Protein AF-A0A1V1VFU8-F1 (afdb_monomer_lite)

Foldseek 3Di:
DLVVVLVLQWDADQAIAGDADDPVSCVVQFAAWDAWEQDPVGIDTDGLNDQWDDHYPDPDIQGNPPADSRASSVLSNLLSCQQPQNLGHPDDHDDPVLSSLLSVLVNVLRNLVVVVVDRALLCLQVDDLVVNLVSVVVVCVVVVCLVVVVNLVSVLSNVSSCCRHVSHPRPSSNVSSCVVSVVSNVCVVVVCPVDDDDPPVNLVVLLVVLVVLVVQLVVCVVVLVVLVVQLVVCVVVDDPVQDDVPHDDPSDDPVSVVVVVVSCVSPVCNLVSVLSVCCVVVVDDSVQSVQFDDVQWDDDPNDIDGHTPDDPDPDDDDD

Organism: Photobacterium damsela subsp. piscicida (NCBI:txid38294)

pLDDT: mean 86.16, std 12.25, range [27.72, 97.19]

Secondary structure (DSSP, 8-state):
-HHHHHHHHEEEESEEEEPPP-HHHHHHHHT-EEEEEEETTEEEEEETTSSEE--TT-SS-EE-TTS-HHHHHHHHHHHHHHHHHTTSTTPPPPPHHHHHHHHHHHHHHHHHHHHTT---STHHHHS-HHHHHHHHHHHHHHTTTTT-THHHHHHHHHHHHHHHTTSS--HHHHHHHHHHHHHHHHHHHHH---S----HHHHHHHHHHHHHHHHHHHHHHHHHHHHHHHHHHHGGGS-GGG--TT-----S-HHHHHHHHHHHHHHTTHHHHHHHHHHHHH---HHHHHTPPTT-EEEETTEEEE--S--S-------

Structure (mmCIF, N/CA/C/O backbone):
data_AF-A0A1V1VFU8-F1
#
_entry.id   AF-A0A1V1VFU8-F1
#
loop_
_atom_site.group_PDB
_atom_site.id
_atom_site.type_symbol
_atom_site.label_atom_id
_atom_site.label_alt_id
_atom_site.label_comp_id
_atom_site.label_asym_id
_atom_site.label_entity_id
_atom_site.label_seq_id
_atom_site.pdbx_PDB_ins_code
_atom_site.Cartn_x
_atom_site.Cartn_y
_atom_site.Cartn_z
_atom_site.occupancy
_atom_site.B_iso_or_equiv
_atom_site.auth_seq_id
_atom_site.auth_comp_id
_atom_site.auth_asym_id
_atom_site.auth_atom_id
_atom_site.pdbx_PDB_model_num
ATOM 1 N N . MET A 1 1 ? -28.499 -0.093 1.382 1.00 70.50 1 MET A N 1
ATOM 2 C CA . MET A 1 1 ? -27.534 -1.225 1.355 1.00 70.50 1 MET A CA 1
ATOM 3 C C . MET A 1 1 ? -26.156 -0.845 1.896 1.00 70.50 1 MET A C 1
ATOM 5 O O . MET A 1 1 ? -25.890 -1.179 3.036 1.00 70.50 1 MET A O 1
ATOM 9 N N . ILE A 1 2 ? -25.272 -0.144 1.162 1.00 82.06 2 ILE A N 1
ATOM 10 C CA . ILE A 1 2 ? -24.000 0.339 1.765 1.00 82.06 2 ILE A CA 1
ATOM 11 C C . ILE A 1 2 ? -24.270 1.468 2.771 1.00 82.06 2 ILE A C 1
ATOM 13 O O . ILE A 1 2 ? -23.622 1.526 3.809 1.00 82.06 2 ILE A O 1
ATOM 17 N N . HIS A 1 3 ? -25.233 2.342 2.468 1.00 82.69 3 HIS A N 1
ATOM 18 C CA . HIS A 1 3 ? -25.628 3.454 3.335 1.00 82.69 3 HIS A CA 1
ATOM 19 C C . HIS A 1 3 ? -26.058 2.981 4.731 1.00 82.69 3 HIS A C 1
ATOM 21 O O . HIS A 1 3 ? -25.517 3.456 5.718 1.00 82.69 3 HIS A O 1
ATOM 27 N N . ASP A 1 4 ? -26.891 1.944 4.796 1.00 82.56 4 ASP A N 1
ATOM 28 C CA . ASP A 1 4 ? -27.377 1.339 6.042 1.00 82.56 4 ASP A CA 1
ATOM 29 C C . ASP A 1 4 ? -26.218 0.782 6.897 1.00 82.56 4 ASP A C 1
ATOM 31 O O . ASP A 1 4 ? -26.219 0.885 8.119 1.00 82.56 4 ASP A O 1
ATOM 35 N N . VAL A 1 5 ? -25.173 0.233 6.258 1.00 87.62 5 VAL A N 1
ATOM 36 C CA . VAL A 1 5 ? -23.951 -0.189 6.967 1.00 87.62 5 VAL A CA 1
ATOM 37 C C . VAL A 1 5 ? -23.176 1.022 7.477 1.00 87.62 5 VAL A C 1
ATOM 39 O O . VAL A 1 5 ? -22.646 0.978 8.582 1.00 87.62 5 VAL A O 1
ATOM 42 N N . LEU A 1 6 ? -23.080 2.093 6.683 1.00 87.69 6 LEU A N 1
ATOM 43 C CA . LEU A 1 6 ? -22.355 3.309 7.058 1.00 87.69 6 LEU A CA 1
ATOM 44 C C . LEU A 1 6 ? -22.966 3.977 8.293 1.00 87.69 6 LEU A C 1
ATOM 46 O O . LEU A 1 6 ? -22.207 4.354 9.180 1.00 87.69 6 LEU A O 1
ATOM 50 N N . GLU A 1 7 ? -24.293 4.071 8.375 1.00 87.38 7 GLU A N 1
ATOM 51 C CA . GLU A 1 7 ? -25.002 4.643 9.532 1.00 87.38 7 GLU A CA 1
ATOM 52 C C . GLU A 1 7 ? -24.787 3.830 10.819 1.00 87.38 7 GLU A C 1
ATOM 54 O O . GLU A 1 7 ? -24.708 4.382 11.915 1.00 87.38 7 GLU A O 1
ATOM 59 N N . GLU A 1 8 ? -24.627 2.511 10.697 1.00 89.12 8 GLU A N 1
ATOM 60 C CA . GLU A 1 8 ? -24.380 1.625 11.839 1.00 89.12 8 GLU A CA 1
ATOM 61 C C . GLU A 1 8 ? -22.910 1.609 12.291 1.00 89.12 8 GLU A C 1
ATOM 63 O O . GLU A 1 8 ? -22.625 1.348 13.466 1.00 89.12 8 GLU A O 1
ATOM 68 N N . VAL A 1 9 ? -21.958 1.849 11.382 1.00 91.94 9 VAL A N 1
ATOM 69 C CA . VAL A 1 9 ? -20.514 1.758 11.682 1.00 91.94 9 VAL A CA 1
ATOM 70 C C . VAL A 1 9 ? -19.834 3.108 11.881 1.00 91.94 9 VAL A C 1
ATOM 72 O O . VAL A 1 9 ? -18.753 3.143 12.472 1.00 91.94 9 VAL A O 1
ATOM 75 N N . LEU A 1 10 ? -20.444 4.208 11.436 1.00 91.50 10 LEU A N 1
ATOM 76 C CA . LEU A 1 10 ? -19.919 5.564 11.577 1.00 91.50 10 LEU A CA 1
ATOM 77 C C . LEU A 1 10 ? -20.909 6.466 12.322 1.00 91.50 10 LEU A C 1
ATOM 79 O O . LEU A 1 10 ? -22.119 6.283 12.262 1.00 91.50 10 LEU A O 1
ATOM 83 N N . VAL A 1 11 ? -20.374 7.464 13.019 1.00 90.62 11 VAL A N 1
ATOM 84 C CA . VAL A 1 11 ? -21.113 8.635 13.504 1.00 90.62 11 VAL A CA 1
ATOM 85 C C . VAL A 1 11 ? -20.470 9.854 12.871 1.00 90.62 11 VAL A C 1
ATOM 87 O O . VAL A 1 11 ? -19.245 9.998 12.925 1.00 90.62 11 VAL A O 1
ATOM 90 N N . ILE A 1 12 ? -21.291 10.703 12.263 1.00 85.06 12 ILE A N 1
ATOM 91 C CA . ILE A 1 12 ? -20.858 11.931 11.603 1.00 85.06 12 ILE A CA 1
ATOM 92 C C . ILE A 1 12 ? -21.538 13.084 12.333 1.00 85.06 12 ILE A C 1
ATOM 94 O O . ILE A 1 12 ? -22.754 13.221 12.280 1.00 85.06 12 ILE A O 1
ATOM 98 N N . ASP A 1 13 ? -20.741 13.851 13.071 1.00 80.19 13 ASP A N 1
ATOM 99 C CA . ASP A 1 13 ? -21.184 15.032 13.821 1.00 80.19 13 ASP A CA 1
ATOM 100 C C . ASP A 1 13 ? -20.048 16.064 13.808 1.00 80.19 13 ASP A C 1
ATOM 102 O O . ASP A 1 13 ? -19.249 16.157 14.747 1.00 80.19 13 ASP A O 1
ATOM 106 N N . GLY A 1 14 ? -19.824 16.684 12.640 1.00 74.31 14 GLY A N 1
ATOM 107 C CA . GLY A 1 14 ? -18.676 17.555 12.341 1.00 74.31 14 GLY A CA 1
ATOM 108 C C . GLY A 1 14 ? -17.316 16.836 12.265 1.00 74.31 14 GLY A C 1
ATOM 109 O O . GLY A 1 14 ? -16.384 17.306 11.611 1.00 74.31 14 GLY A O 1
ATOM 110 N N . ALA A 1 15 ? -17.195 15.666 12.893 1.00 81.75 15 ALA A N 1
ATOM 111 C CA . ALA A 1 15 ? -16.086 14.730 12.787 1.00 81.75 15 ALA A CA 1
ATOM 112 C C . ALA A 1 15 ? -16.615 13.310 12.553 1.00 81.75 15 ALA A C 1
ATOM 114 O O . ALA A 1 15 ? -17.686 12.946 13.038 1.00 81.75 15 ALA A O 1
ATOM 115 N N . ILE A 1 16 ? -15.835 12.493 11.841 1.00 87.44 16 ILE A N 1
ATOM 116 C CA . ILE A 1 16 ? -16.183 11.096 11.577 1.00 87.44 16 ILE A CA 1
ATOM 117 C C . ILE A 1 16 ? -15.599 10.224 12.691 1.00 87.44 16 ILE A C 1
ATOM 119 O O . ILE A 1 16 ? -14.398 10.271 12.971 1.00 87.44 16 ILE A O 1
ATOM 123 N N . LYS A 1 17 ? -16.447 9.416 13.324 1.00 90.50 17 LYS A N 1
ATOM 124 C CA . LYS A 1 17 ? -16.066 8.483 14.393 1.00 90.50 17 LYS A CA 1
ATOM 125 C C . LYS A 1 17 ? -16.534 7.078 14.047 1.00 90.50 17 LYS A C 1
ATOM 127 O O . LYS A 1 17 ? -17.643 6.915 13.547 1.00 90.50 17 LYS A O 1
ATOM 132 N N . LEU A 1 18 ? -15.723 6.061 14.336 1.00 91.94 18 LEU A N 1
ATOM 133 C CA . LEU A 1 18 ? -16.201 4.677 14.286 1.00 91.94 18 LEU A CA 1
ATOM 134 C C . LEU A 1 18 ? -17.104 4.395 15.484 1.00 91.94 18 LEU A C 1
ATOM 136 O O . LEU A 1 18 ? -16.748 4.694 16.623 1.00 91.94 18 LEU A O 1
ATOM 140 N N . GLN A 1 19 ? -18.239 3.750 15.236 1.00 91.06 19 GLN A N 1
ATOM 141 C CA . GLN A 1 19 ? -19.020 3.164 16.318 1.00 91.06 19 GLN A CA 1
ATOM 142 C C . GLN A 1 19 ? -18.283 1.952 16.896 1.00 91.06 19 GLN A C 1
ATOM 144 O O . GLN A 1 19 ? -17.709 1.183 16.120 1.00 91.06 19 GLN A O 1
ATOM 149 N N . PRO A 1 20 ? -18.320 1.736 18.223 1.00 89.56 20 PRO A N 1
ATOM 150 C CA . PRO A 1 20 ? -17.625 0.625 18.856 1.00 89.56 20 PRO A CA 1
ATOM 151 C C . PRO A 1 20 ? -18.147 -0.724 18.357 1.00 89.56 20 PRO A C 1
ATOM 153 O O . PRO A 1 20 ? -19.308 -0.867 17.959 1.00 89.56 20 PRO A O 1
ATOM 156 N N . TYR A 1 21 ? -17.264 -1.719 18.390 1.00 91.75 21 TYR A N 1
ATOM 157 C CA . TYR A 1 21 ? -17.609 -3.093 18.065 1.00 91.75 21 TYR A CA 1
ATOM 158 C C . TYR A 1 21 ? -18.589 -3.664 19.099 1.00 91.75 21 TYR A C 1
ATOM 160 O O . TYR A 1 21 ? -18.390 -3.532 20.305 1.00 91.75 21 TYR A O 1
ATOM 168 N N . SER A 1 22 ? -19.621 -4.348 18.613 1.00 92.56 22 SER A N 1
ATOM 169 C CA . SER A 1 22 ? -20.473 -5.230 19.408 1.00 92.56 22 SER A CA 1
ATOM 170 C C . SER A 1 22 ? -20.737 -6.494 18.595 1.00 92.56 22 SER A C 1
ATOM 172 O O . SER A 1 22 ? -20.813 -6.443 17.362 1.00 92.56 22 SER A O 1
ATOM 174 N N . VAL A 1 23 ? -20.865 -7.633 19.275 1.00 91.38 23 VAL A N 1
ATOM 175 C CA . VAL A 1 23 ? -21.086 -8.927 18.613 1.00 91.38 23 VAL A CA 1
ATOM 176 C C . VAL A 1 23 ? -22.421 -8.914 17.870 1.00 91.38 23 VAL A C 1
ATOM 178 O O . VAL A 1 23 ? -22.492 -9.330 16.715 1.00 91.38 23 VAL A O 1
ATOM 181 N N . GLU A 1 24 ? -23.458 -8.361 18.496 1.00 91.12 24 GLU A N 1
ATOM 182 C CA . GLU A 1 24 ? -24.805 -8.246 17.941 1.00 91.12 24 GLU A CA 1
ATOM 183 C C . GLU A 1 24 ? -24.784 -7.384 16.679 1.00 91.12 24 GLU A C 1
ATOM 185 O O . GLU A 1 24 ? -25.294 -7.791 15.635 1.00 91.12 24 GLU A O 1
ATOM 190 N N . LYS A 1 25 ? -24.127 -6.217 16.733 1.00 89.44 25 LYS A N 1
ATOM 191 C CA . LYS A 1 25 ? -23.983 -5.341 15.569 1.00 89.44 25 LYS A CA 1
ATOM 192 C C . LYS A 1 25 ? -23.237 -6.043 14.440 1.00 89.44 25 LYS A C 1
ATOM 194 O O . LYS A 1 25 ? -23.710 -6.033 13.306 1.00 89.44 25 LYS A O 1
ATOM 199 N N . TYR A 1 26 ? -22.101 -6.672 14.736 1.00 90.75 26 TYR A N 1
ATOM 200 C CA . TYR A 1 26 ? -21.310 -7.363 13.719 1.00 90.75 26 TYR A CA 1
ATOM 201 C C . TYR A 1 26 ? -22.110 -8.477 13.033 1.00 90.75 26 TYR A C 1
ATOM 203 O O . TYR A 1 26 ? -22.061 -8.604 11.809 1.00 90.75 26 TYR A O 1
ATOM 211 N N . GLN A 1 27 ? -22.900 -9.234 13.800 1.00 90.06 27 GLN A N 1
ATOM 212 C CA . GLN A 1 27 ? -23.788 -10.271 13.276 1.00 90.06 27 GLN A CA 1
ATOM 213 C C . GLN A 1 27 ? -24.917 -9.699 12.411 1.00 90.06 27 GLN A C 1
ATOM 215 O O . GLN A 1 27 ? -25.167 -10.239 11.335 1.00 90.06 27 GLN A O 1
ATOM 220 N N . ARG A 1 28 ? -25.554 -8.590 12.818 1.00 91.00 28 ARG A N 1
ATOM 221 C CA . ARG A 1 28 ? -26.582 -7.912 12.002 1.00 91.00 28 ARG A CA 1
ATOM 222 C C . ARG A 1 28 ? -26.029 -7.440 10.660 1.00 91.00 28 ARG A C 1
ATOM 224 O O . ARG A 1 28 ? -26.679 -7.596 9.632 1.00 91.00 28 ARG A O 1
ATOM 231 N N . LEU A 1 29 ? -24.816 -6.888 10.665 1.00 91.12 29 LEU A N 1
ATOM 232 C CA . LEU A 1 29 ? -24.176 -6.375 9.454 1.00 91.12 29 LEU A CA 1
ATOM 233 C C . LEU A 1 29 ? -23.644 -7.491 8.546 1.00 91.12 29 LEU A C 1
ATOM 235 O O . LEU A 1 29 ? -23.479 -7.276 7.348 1.00 91.12 29 LEU A O 1
ATOM 239 N N . ALA A 1 30 ? -23.380 -8.682 9.091 1.00 89.06 30 ALA A N 1
ATOM 240 C CA . ALA A 1 30 ? -22.628 -9.754 8.444 1.00 89.06 30 ALA A CA 1
ATOM 241 C C . ALA A 1 30 ? -23.111 -10.108 7.026 1.00 89.06 30 ALA A C 1
ATOM 243 O O . ALA A 1 30 ? -22.287 -10.279 6.121 1.00 89.06 30 ALA A O 1
ATOM 244 N N . SER A 1 31 ? -24.425 -10.235 6.831 1.00 88.88 31 SER A N 1
ATOM 245 C CA . SER A 1 31 ? -25.032 -10.662 5.564 1.00 88.88 31 SER A CA 1
ATOM 246 C C . SER A 1 31 ? -25.250 -9.532 4.560 1.00 88.88 31 SER A C 1
ATOM 248 O O . SER A 1 31 ? -25.647 -9.814 3.430 1.00 88.88 31 SER A O 1
ATOM 250 N N . ILE A 1 32 ? -25.006 -8.272 4.932 1.00 91.88 32 ILE A N 1
ATOM 251 C CA . ILE A 1 32 ? -25.272 -7.140 4.044 1.00 91.88 32 ILE A CA 1
ATOM 252 C C . ILE A 1 32 ? -24.278 -7.155 2.880 1.00 91.88 32 ILE A C 1
ATOM 254 O O . ILE A 1 32 ? -23.058 -7.187 3.071 1.00 91.88 32 ILE A O 1
ATOM 258 N N . VAL A 1 33 ? -24.820 -7.131 1.662 1.00 91.31 33 VAL A N 1
ATOM 259 C CA . VAL A 1 33 ? -24.050 -7.068 0.420 1.00 91.31 33 VAL A CA 1
ATOM 260 C C . VAL A 1 33 ? -23.522 -5.651 0.226 1.00 91.31 33 VAL A C 1
ATOM 262 O O . VAL A 1 33 ? -24.281 -4.684 0.219 1.00 91.31 33 VAL A O 1
ATOM 265 N N . LEU A 1 34 ? -22.210 -5.536 0.032 1.00 91.50 34 LEU A N 1
ATOM 266 C CA . LEU A 1 34 ? -21.547 -4.269 -0.258 1.00 91.50 34 LEU A CA 1
ATOM 267 C C . LEU A 1 34 ? -21.367 -4.081 -1.762 1.00 91.50 34 LEU A C 1
ATOM 269 O O . LEU A 1 34 ? -21.711 -3.038 -2.305 1.00 91.50 34 LEU A O 1
ATOM 273 N N . TRP A 1 35 ? -20.852 -5.097 -2.456 1.00 91.62 35 TRP A N 1
ATOM 274 C CA . TRP A 1 35 ? -20.608 -5.027 -3.897 1.00 91.62 35 TRP A CA 1
ATOM 275 C C . TRP A 1 35 ? -20.894 -6.357 -4.577 1.00 91.62 35 TRP A C 1
ATOM 277 O O . TRP A 1 35 ? -20.674 -7.422 -4.004 1.00 91.62 35 TRP A O 1
ATOM 287 N N . GLN A 1 36 ? -21.299 -6.283 -5.840 1.00 89.44 36 GLN A N 1
ATOM 288 C CA . GLN A 1 36 ? -21.422 -7.427 -6.732 1.00 89.44 36 GLN A CA 1
ATOM 289 C C . GLN A 1 36 ? -20.633 -7.141 -8.009 1.00 89.44 36 GLN A C 1
ATOM 291 O O . GLN A 1 36 ? -20.792 -6.091 -8.632 1.00 89.44 36 GLN A O 1
ATOM 296 N N . VAL A 1 37 ? -19.743 -8.060 -8.375 1.00 86.56 37 VAL A N 1
ATOM 297 C CA . VAL A 1 37 ? -18.840 -7.924 -9.522 1.00 86.56 37 VAL A CA 1
ATOM 298 C C . VAL A 1 37 ? -19.001 -9.127 -10.428 1.00 86.56 37 VAL A C 1
ATOM 300 O O . VAL A 1 37 ? -18.876 -10.260 -9.978 1.00 86.56 37 VAL A O 1
ATOM 303 N N . HIS A 1 38 ? -19.214 -8.890 -11.714 1.00 83.38 38 HIS A N 1
ATOM 304 C CA . HIS A 1 38 ? -19.265 -9.949 -12.713 1.00 83.38 38 HIS A CA 1
ATOM 305 C C . HIS A 1 38 ? -17.879 -10.087 -13.345 1.00 83.38 38 HIS A C 1
ATOM 307 O O . HIS A 1 38 ? -17.347 -9.130 -13.906 1.00 83.38 38 HIS A O 1
ATOM 313 N N . ARG A 1 39 ? -17.260 -11.261 -13.198 1.00 78.44 39 ARG A N 1
ATOM 314 C CA . ARG A 1 39 ? -16.009 -11.623 -13.877 1.00 78.44 39 ARG A CA 1
ATOM 315 C C . ARG A 1 39 ? -16.269 -12.792 -14.820 1.00 78.44 39 ARG A C 1
ATOM 317 O O . ARG A 1 39 ? -17.279 -13.475 -14.696 1.00 78.44 39 ARG A O 1
ATOM 324 N N . ASN A 1 40 ? -15.302 -13.085 -15.686 1.00 74.69 40 ASN A N 1
ATOM 325 C CA . ASN A 1 40 ? -15.337 -14.274 -16.549 1.00 74.69 40 ASN A CA 1
ATOM 326 C C . ASN A 1 40 ? -15.497 -15.578 -15.742 1.00 74.69 40 ASN A C 1
ATOM 328 O O . ASN A 1 40 ? -16.004 -16.564 -16.254 1.00 74.69 40 ASN A O 1
ATOM 332 N N . THR A 1 41 ? -15.096 -15.574 -14.466 1.00 74.88 41 THR A N 1
ATOM 333 C CA . THR A 1 41 ? -15.229 -16.696 -13.525 1.00 74.88 41 THR A CA 1
ATOM 334 C C . THR A 1 41 ? -16.580 -16.744 -12.792 1.00 74.88 41 THR A C 1
ATOM 336 O O . THR A 1 41 ? -16.729 -17.539 -11.871 1.00 74.88 41 THR A O 1
ATOM 339 N N . GLY A 1 42 ? -17.533 -15.867 -13.124 1.00 79.50 42 GLY A N 1
ATOM 340 C CA . GLY A 1 42 ? -18.846 -15.764 -12.479 1.00 79.50 42 GLY A CA 1
ATOM 341 C C . GLY A 1 42 ? -19.046 -14.501 -11.630 1.00 79.50 42 GLY A C 1
ATOM 342 O O . GLY A 1 42 ? -18.168 -13.636 -11.519 1.00 79.50 42 GLY A O 1
ATOM 343 N N . ALA A 1 43 ? -20.237 -14.386 -11.034 1.00 82.19 43 ALA A N 1
ATOM 344 C CA . ALA A 1 43 ? -20.593 -13.288 -10.141 1.00 82.19 43 ALA A CA 1
ATOM 345 C C . ALA A 1 43 ? -19.921 -13.464 -8.771 1.00 82.19 43 ALA A C 1
ATOM 347 O O . ALA A 1 43 ? -20.132 -14.454 -8.074 1.00 82.19 43 ALA A O 1
ATOM 348 N N . LYS A 1 44 ? -19.121 -12.477 -8.369 1.00 85.75 44 LYS A N 1
ATOM 349 C CA . LYS A 1 44 ? -18.504 -12.385 -7.050 1.00 85.75 44 LYS A CA 1
ATOM 350 C C . LYS A 1 44 ? -19.238 -11.339 -6.222 1.00 85.75 44 LYS A C 1
ATOM 352 O O . LYS A 1 44 ? -19.189 -10.149 -6.533 1.00 85.75 44 LYS A O 1
ATOM 357 N N . VAL A 1 45 ? -19.887 -11.788 -5.158 1.00 89.69 45 VAL A N 1
ATOM 358 C CA . VAL A 1 45 ? -20.546 -10.929 -4.171 1.00 89.69 45 VAL A CA 1
ATOM 359 C C . VAL A 1 45 ? -19.582 -10.709 -3.007 1.00 89.69 45 VAL A C 1
ATOM 361 O O . VAL A 1 45 ? -18.912 -11.645 -2.580 1.00 89.69 45 VAL A O 1
ATOM 364 N N . SER A 1 46 ? -19.461 -9.465 -2.547 1.00 91.75 46 SER A N 1
ATOM 365 C CA . SER A 1 46 ? -18.711 -9.092 -1.346 1.00 91.75 46 SER A CA 1
ATOM 366 C C . SER A 1 46 ? -19.697 -8.639 -0.275 1.00 91.75 46 SER A C 1
ATOM 368 O O . SER A 1 46 ? -20.323 -7.588 -0.428 1.00 91.75 46 SER A O 1
ATOM 370 N N . CYS A 1 47 ? -19.817 -9.410 0.799 1.00 93.19 47 CYS A N 1
ATOM 371 C CA . CYS A 1 47 ? -20.622 -9.089 1.975 1.00 93.19 47 CYS A CA 1
ATOM 372 C C . CYS A 1 47 ? -19.759 -8.507 3.098 1.00 93.19 47 CYS A C 1
ATOM 374 O O . CYS A 1 47 ? -18.545 -8.723 3.149 1.00 93.19 47 CYS A O 1
ATOM 376 N N . PHE A 1 48 ? -20.378 -7.804 4.049 1.00 92.44 48 PHE A N 1
ATOM 377 C CA . PHE A 1 48 ? -19.643 -7.192 5.156 1.00 92.44 48 PHE A CA 1
ATOM 378 C C . PHE A 1 48 ? -18.843 -8.214 5.975 1.00 92.44 48 PHE A C 1
ATOM 380 O O . PHE A 1 48 ? -17.712 -7.925 6.359 1.00 92.44 48 PHE A O 1
ATOM 387 N N . ARG A 1 49 ? -19.359 -9.433 6.200 1.00 91.69 49 ARG A N 1
ATOM 388 C CA . ARG A 1 49 ? -18.626 -10.488 6.929 1.00 91.69 49 ARG A CA 1
ATOM 389 C C . ARG A 1 49 ? -17.373 -10.988 6.221 1.00 91.69 49 ARG A C 1
ATOM 391 O O . ARG A 1 49 ? -16.470 -11.473 6.896 1.00 91.69 49 ARG A O 1
ATOM 398 N N . ASP A 1 50 ? -17.289 -10.838 4.904 1.00 93.25 50 ASP A N 1
ATOM 399 C CA . ASP A 1 50 ? -16.258 -11.497 4.113 1.00 93.25 50 ASP A CA 1
ATOM 400 C C . ASP A 1 50 ? -14.850 -11.006 4.464 1.00 93.25 50 ASP A C 1
ATOM 402 O O . ASP A 1 50 ? -14.621 -9.857 4.856 1.00 93.25 50 ASP A O 1
ATOM 406 N N . ASP A 1 51 ? -13.877 -11.896 4.288 1.00 93.50 51 ASP A N 1
ATOM 407 C CA . ASP A 1 51 ? -12.460 -11.617 4.536 1.00 93.50 51 ASP A CA 1
ATOM 408 C C . ASP A 1 51 ? -11.774 -10.898 3.370 1.00 93.50 51 ASP A C 1
ATOM 410 O O . ASP A 1 51 ? -10.585 -10.565 3.443 1.00 93.50 51 ASP A O 1
ATOM 414 N N . SER A 1 52 ? -12.503 -10.640 2.287 1.00 94.06 52 SER A N 1
ATOM 415 C CA . SER A 1 52 ? -12.029 -9.820 1.184 1.00 94.06 52 SER A CA 1
ATOM 416 C C . SER A 1 52 ? -13.182 -9.140 0.470 1.00 94.06 52 SER A C 1
ATOM 418 O O . SER A 1 52 ? -14.192 -9.784 0.202 1.00 94.06 52 SER A O 1
ATOM 420 N N . TRP A 1 53 ? -12.990 -7.884 0.088 1.00 95.06 53 TRP A N 1
ATOM 421 C CA . TRP A 1 53 ? -13.959 -7.125 -0.691 1.00 95.06 53 TRP A CA 1
ATOM 422 C C . TRP A 1 53 ? -13.393 -6.750 -2.045 1.00 95.06 53 TRP A C 1
ATOM 424 O O . TRP A 1 53 ? -12.228 -6.356 -2.159 1.00 95.06 53 TRP A O 1
ATOM 434 N N . LEU A 1 54 ? -14.230 -6.852 -3.070 1.00 92.88 54 LEU A N 1
ATOM 435 C CA . LEU A 1 54 ? -13.920 -6.438 -4.426 1.00 92.88 54 LEU A CA 1
ATOM 436 C C . LEU A 1 54 ? -15.060 -5.576 -4.963 1.00 92.88 54 LEU A C 1
ATOM 438 O O . LEU A 1 54 ? -16.200 -6.028 -5.035 1.00 92.88 54 LEU A O 1
ATOM 442 N N . ARG A 1 55 ? -14.731 -4.352 -5.373 1.00 89.69 55 ARG A N 1
ATOM 443 C CA . ARG A 1 55 ? -15.662 -3.431 -6.027 1.00 89.69 55 ARG A CA 1
ATOM 444 C C . ARG A 1 55 ? -15.611 -3.588 -7.547 1.00 89.69 55 ARG A C 1
ATOM 446 O O . ARG A 1 55 ? -14.588 -3.985 -8.105 1.00 89.69 55 ARG A O 1
ATOM 453 N N . ASN A 1 56 ? -16.713 -3.256 -8.218 1.00 85.06 56 ASN A N 1
ATOM 454 C CA . ASN A 1 56 ? -16.774 -3.254 -9.676 1.00 85.06 56 ASN A CA 1
ATOM 455 C C . ASN A 1 56 ? -15.718 -2.304 -10.278 1.00 85.06 56 ASN A C 1
ATOM 457 O O . ASN A 1 56 ? -15.451 -1.239 -9.720 1.00 85.06 56 ASN A O 1
ATOM 461 N N . GLY A 1 57 ? -15.098 -2.710 -11.388 1.00 84.06 57 GLY A N 1
ATOM 462 C CA . GLY A 1 57 ? -14.003 -1.982 -12.044 1.00 84.06 57 GLY A CA 1
ATOM 463 C C . GLY A 1 57 ? -12.619 -2.142 -11.398 1.00 84.06 57 GLY A C 1
ATOM 464 O O . GLY A 1 57 ? -11.618 -1.785 -12.014 1.00 84.06 57 GLY A O 1
ATOM 465 N N . GLU A 1 58 ? -12.520 -2.721 -10.197 1.00 90.00 58 GLU A N 1
ATOM 466 C CA . GLU A 1 58 ? -11.238 -2.900 -9.511 1.00 90.00 58 GLU A CA 1
ATOM 467 C C . GLU A 1 58 ? -10.591 -4.252 -9.845 1.00 90.00 58 GLU A C 1
ATOM 469 O O . GLU A 1 58 ? -11.229 -5.314 -9.865 1.00 90.00 58 GLU A O 1
ATOM 474 N N . LYS A 1 59 ? -9.274 -4.233 -10.076 1.00 86.81 59 LYS A N 1
ATOM 475 C CA . LYS A 1 59 ? -8.503 -5.451 -10.380 1.00 86.81 59 LYS A CA 1
ATOM 476 C C . LYS A 1 59 ? -8.246 -6.292 -9.132 1.00 86.81 59 LYS A C 1
ATOM 478 O O . LYS A 1 59 ? -8.294 -7.522 -9.193 1.00 86.81 59 LYS A O 1
ATOM 483 N N . GLU A 1 60 ? -8.032 -5.641 -7.992 1.00 90.06 60 GLU A N 1
ATOM 484 C CA . GLU A 1 60 ? -7.567 -6.285 -6.767 1.00 90.06 60 GLU A CA 1
ATOM 485 C C . GLU A 1 60 ? -8.488 -6.019 -5.571 1.00 90.06 60 GLU A C 1
ATOM 487 O O . GLU A 1 60 ? -9.002 -4.914 -5.397 1.00 90.06 60 GLU A O 1
ATOM 492 N N . SER A 1 61 ? -8.637 -7.015 -4.696 1.00 92.75 61 SER A N 1
ATOM 493 C CA . SER A 1 61 ? -9.449 -6.916 -3.479 1.00 92.75 61 SER A CA 1
ATOM 494 C C . SER A 1 61 ? -8.709 -6.276 -2.299 1.00 92.75 61 SER A C 1
ATOM 496 O O . SER A 1 61 ? -7.483 -6.386 -2.177 1.00 92.75 61 SER A O 1
ATOM 498 N N . ILE A 1 62 ? -9.471 -5.682 -1.379 1.00 95.75 62 ILE A N 1
ATOM 499 C CA . ILE A 1 62 ? -9.025 -5.331 -0.021 1.00 95.75 62 ILE A CA 1
ATOM 500 C C . ILE A 1 62 ? -9.261 -6.554 0.872 1.00 95.75 62 ILE A C 1
ATOM 502 O O . ILE A 1 62 ? -10.303 -7.189 0.754 1.00 95.75 62 ILE A O 1
ATOM 506 N N . THR A 1 63 ? -8.302 -6.929 1.725 1.00 95.50 63 THR A N 1
ATOM 507 C CA . THR A 1 63 ? -8.353 -8.194 2.488 1.00 95.50 63 THR A CA 1
ATOM 508 C C . THR A 1 63 ? -8.233 -7.994 3.997 1.00 95.50 63 THR A C 1
ATOM 510 O O . THR A 1 63 ? -7.318 -7.304 4.448 1.00 95.50 63 THR A O 1
ATOM 513 N N . PHE A 1 64 ? -9.032 -8.731 4.765 1.00 95.44 64 PHE A N 1
ATOM 514 C CA . PHE A 1 64 ? -9.170 -8.648 6.224 1.00 95.44 64 PHE A CA 1
ATOM 515 C C . PHE A 1 64 ? -8.875 -9.973 6.961 1.00 95.44 64 PHE A C 1
ATOM 517 O O . PHE A 1 64 ? -8.927 -10.010 8.183 1.00 95.44 64 PHE A O 1
ATOM 524 N N . HIS A 1 65 ? -8.512 -11.047 6.245 1.00 93.19 65 HIS A N 1
ATOM 525 C CA . HIS A 1 65 ? -8.187 -12.366 6.827 1.00 93.19 65 HIS A CA 1
ATOM 526 C C . HIS A 1 65 ? -7.184 -12.311 8.002 1.00 93.19 65 HIS A C 1
ATOM 528 O O . HIS A 1 65 ? -6.326 -11.428 8.039 1.00 93.19 65 HIS A O 1
ATOM 534 N N . ASN A 1 66 ? -7.226 -13.297 8.901 1.00 93.25 66 ASN A N 1
ATOM 535 C CA . ASN A 1 66 ? -6.343 -13.494 10.071 1.00 93.25 66 ASN A CA 1
ATOM 536 C C . ASN A 1 66 ? -6.457 -12.474 11.221 1.00 93.25 66 ASN A C 1
ATOM 538 O O . ASN A 1 66 ? -5.933 -12.746 12.301 1.00 93.25 66 ASN A O 1
ATOM 542 N N . ALA A 1 67 ? -7.106 -11.325 11.024 1.00 93.69 67 ALA A N 1
ATOM 543 C CA . ALA A 1 67 ? -7.407 -10.408 12.123 1.00 93.69 67 ALA A CA 1
ATOM 544 C C . ALA A 1 67 ? -8.551 -10.962 12.996 1.00 93.69 67 ALA A C 1
ATOM 546 O O . ALA A 1 67 ? -9.390 -11.713 12.500 1.00 93.69 67 ALA A O 1
ATOM 547 N N . SER A 1 68 ? -8.591 -10.610 14.282 1.00 93.81 68 SER A N 1
ATOM 548 C CA . SER A 1 68 ? -9.746 -10.880 15.151 1.00 93.81 68 SER A CA 1
ATOM 549 C C . SER A 1 68 ? -10.991 -10.132 14.662 1.00 93.81 68 SER A C 1
ATOM 551 O O . SER A 1 68 ? -10.879 -9.181 13.889 1.00 93.81 68 SER A O 1
ATOM 553 N N . ASP A 1 69 ? -12.181 -10.532 15.112 1.00 93.25 69 ASP A N 1
ATOM 554 C CA . ASP A 1 69 ? -13.438 -9.928 14.646 1.00 93.25 69 ASP A CA 1
ATOM 555 C C . ASP A 1 69 ? -13.533 -8.427 14.940 1.00 93.25 69 ASP A C 1
ATOM 557 O O . ASP A 1 69 ? -13.952 -7.660 14.076 1.00 93.25 69 ASP A O 1
ATOM 561 N N . GLU A 1 70 ? -13.058 -7.992 16.107 1.00 94.38 70 GLU A N 1
ATOM 562 C CA . GLU A 1 70 ? -13.030 -6.578 16.492 1.00 94.38 70 GLU A CA 1
ATOM 563 C C . GLU A 1 70 ? -12.103 -5.761 15.575 1.00 94.38 70 GLU A C 1
ATOM 565 O O . GLU A 1 70 ? -12.517 -4.757 14.996 1.00 94.38 70 GLU A O 1
ATOM 570 N N . PHE A 1 71 ? -10.887 -6.250 15.313 1.00 95.38 71 PHE A N 1
ATOM 571 C CA . PH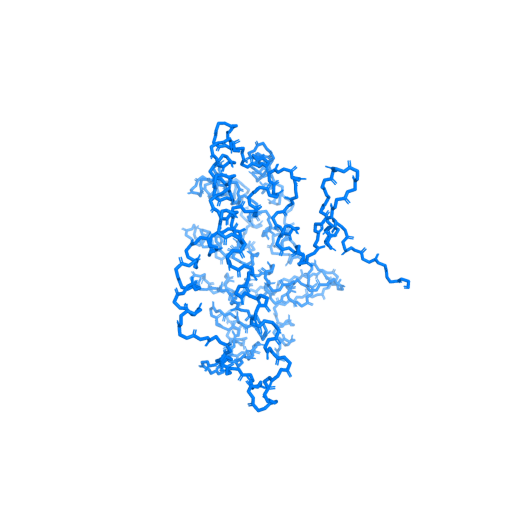E A 1 71 ? -9.984 -5.619 14.350 1.00 95.38 71 PHE A CA 1
ATOM 572 C C . PHE A 1 71 ? -10.509 -5.669 12.911 1.00 95.38 71 PHE A C 1
ATOM 574 O O . PHE A 1 71 ? -10.328 -4.717 12.148 1.00 95.38 71 PHE A O 1
ATOM 581 N N . LYS A 1 72 ? -11.143 -6.777 12.502 1.00 95.12 72 LYS A N 1
ATOM 582 C CA . LYS A 1 72 ? -11.792 -6.883 11.189 1.00 95.12 72 LYS A CA 1
ATOM 583 C C . LYS A 1 72 ? -12.859 -5.811 11.065 1.00 95.12 72 LYS A C 1
ATOM 585 O O . LYS A 1 72 ? -12.888 -5.131 10.046 1.00 95.12 72 LYS A O 1
ATOM 590 N N . TYR A 1 73 ? -13.698 -5.650 12.081 1.00 95.38 73 TYR A N 1
ATOM 591 C CA . TYR A 1 73 ? -14.729 -4.625 12.114 1.00 95.38 73 TYR A CA 1
ATOM 592 C C . TYR A 1 73 ? -14.134 -3.214 12.006 1.00 95.38 73 TYR A C 1
ATOM 594 O O . TYR A 1 73 ? -14.549 -2.470 11.120 1.00 95.38 73 TYR A O 1
ATOM 602 N N . GLU A 1 74 ? -13.109 -2.873 12.794 1.00 95.06 74 GLU A N 1
ATOM 603 C CA . GLU A 1 74 ? -12.441 -1.561 12.720 1.00 95.06 74 GLU A CA 1
ATOM 604 C C . GLU A 1 74 ? -11.857 -1.287 11.326 1.00 95.06 74 GLU A C 1
ATOM 606 O O . GLU A 1 74 ? -12.073 -0.223 10.745 1.00 95.06 74 GLU A O 1
ATOM 611 N N . LEU A 1 75 ? -11.158 -2.264 10.737 1.00 96.50 75 LEU A N 1
ATOM 612 C CA . LEU A 1 75 ? -10.599 -2.132 9.389 1.00 96.50 75 LEU A CA 1
ATOM 613 C C . LEU A 1 75 ? -11.687 -1.994 8.320 1.00 96.50 75 LEU A C 1
ATOM 615 O O . LEU A 1 75 ? -11.517 -1.233 7.365 1.00 96.50 75 LEU A O 1
ATOM 619 N N . LYS A 1 76 ? -12.790 -2.731 8.454 1.00 95.75 76 LYS A N 1
ATOM 620 C CA . LYS A 1 76 ? -13.932 -2.703 7.533 1.00 95.75 76 LYS A CA 1
ATOM 621 C C . LYS A 1 76 ? -14.665 -1.365 7.601 1.00 95.75 76 LYS A C 1
ATOM 623 O O . LYS A 1 76 ? -14.892 -0.753 6.559 1.00 95.75 76 LYS A O 1
ATOM 628 N N . ALA A 1 77 ? -14.948 -0.876 8.804 1.00 94.88 77 ALA A N 1
ATOM 629 C CA . ALA A 1 77 ? -15.560 0.430 9.026 1.00 94.88 77 ALA A CA 1
ATOM 630 C C . ALA A 1 77 ? -14.660 1.567 8.514 1.00 94.88 77 ALA A C 1
ATOM 632 O O . ALA A 1 77 ? -15.124 2.421 7.760 1.00 94.88 77 ALA A O 1
ATOM 633 N N . LEU A 1 78 ? -13.352 1.515 8.802 1.00 95.69 78 LEU A N 1
ATOM 634 C CA . LEU A 1 78 ? -12.372 2.464 8.265 1.00 95.69 78 LEU A CA 1
ATOM 635 C C . LEU A 1 78 ? -12.330 2.433 6.729 1.00 95.69 78 LEU A C 1
ATOM 637 O O . LEU A 1 78 ? -12.315 3.478 6.085 1.00 95.69 78 LEU A O 1
ATOM 641 N N . THR A 1 79 ? -12.356 1.240 6.126 1.00 96.06 79 THR A N 1
ATOM 642 C CA . THR A 1 79 ? -12.389 1.075 4.663 1.00 96.06 79 THR A CA 1
ATOM 643 C C . THR A 1 79 ? -13.619 1.747 4.062 1.00 96.06 79 THR A C 1
ATOM 645 O O . THR A 1 79 ? -13.493 2.497 3.094 1.00 96.06 79 THR A O 1
ATOM 648 N N . LEU A 1 80 ? -14.801 1.480 4.624 1.00 94.56 80 LEU A N 1
ATOM 649 C CA . LEU A 1 80 ? -16.058 2.048 4.144 1.00 94.56 80 LEU A CA 1
ATOM 650 C C . LEU A 1 80 ? -16.074 3.565 4.291 1.00 94.56 80 LEU A C 1
ATOM 652 O O . LEU A 1 80 ? -16.382 4.251 3.319 1.00 94.56 80 LEU A O 1
ATOM 656 N N . GLY A 1 81 ? -15.662 4.081 5.449 1.00 93.31 81 GLY A N 1
ATOM 657 C CA . GLY A 1 81 ? -15.524 5.513 5.680 1.00 93.31 81 GLY A CA 1
ATOM 658 C C . GLY A 1 81 ? -14.624 6.169 4.641 1.00 93.31 81 GLY A C 1
ATOM 659 O O . GLY A 1 81 ? -15.040 7.094 3.948 1.00 93.31 81 GLY A O 1
ATOM 660 N N . MET A 1 82 ? -13.420 5.634 4.432 1.00 94.62 82 MET A N 1
ATOM 661 C CA . MET A 1 82 ? -12.471 6.211 3.478 1.00 94.62 82 MET A CA 1
ATOM 662 C C . MET A 1 82 ? -13.012 6.232 2.046 1.00 94.62 82 MET A C 1
ATOM 664 O O . MET A 1 82 ? -12.783 7.196 1.317 1.00 94.62 82 MET A O 1
ATOM 668 N N . LEU A 1 83 ? -13.726 5.182 1.633 1.00 93.81 83 LEU A N 1
ATOM 669 C CA . LEU A 1 83 ? -14.302 5.064 0.291 1.00 93.81 83 LEU A CA 1
ATOM 670 C C . LEU A 1 83 ? -15.552 5.926 0.070 1.00 93.81 83 LEU A C 1
ATOM 672 O O . LEU A 1 83 ? -16.001 6.014 -1.072 1.00 93.81 83 LEU A O 1
ATOM 676 N N . THR A 1 84 ? -16.121 6.521 1.120 1.00 90.62 84 THR A N 1
ATOM 677 C CA . THR A 1 84 ? -17.403 7.247 1.054 1.00 90.62 84 THR A CA 1
ATOM 678 C C . THR A 1 84 ? -17.287 8.702 1.492 1.00 90.62 84 THR A C 1
ATOM 680 O O . THR A 1 84 ? -17.818 9.569 0.812 1.00 90.62 84 THR A O 1
ATOM 683 N N . HIS A 1 85 ? -16.544 8.978 2.562 1.00 89.62 85 HIS A N 1
ATOM 684 C CA . HIS A 1 85 ? -16.433 10.299 3.185 1.00 89.62 85 HIS A CA 1
ATOM 685 C C . HIS A 1 85 ? -15.000 10.852 3.185 1.00 89.62 85 HIS A C 1
ATOM 687 O O . HIS A 1 85 ? -14.764 11.984 3.585 1.00 89.62 85 HIS A O 1
ATOM 693 N N . GLY A 1 86 ? -13.998 10.081 2.757 1.00 89.94 86 GLY A N 1
ATOM 694 C CA . GLY A 1 86 ? -12.632 10.598 2.695 1.00 89.94 86 GLY A CA 1
ATOM 695 C C . GLY A 1 86 ? -12.045 10.903 4.076 1.00 89.94 86 GLY A C 1
ATOM 696 O O . GLY A 1 86 ? -12.169 10.102 4.997 1.00 89.94 86 GLY A O 1
ATOM 697 N N . ALA A 1 87 ? -11.341 12.027 4.222 1.00 86.38 87 ALA A N 1
ATOM 698 C CA . ALA A 1 87 ? -10.656 12.401 5.469 1.00 86.38 87 ALA A CA 1
ATOM 699 C C . ALA A 1 87 ? -11.533 13.170 6.481 1.00 86.38 87 ALA A C 1
ATOM 701 O O . ALA A 1 87 ? -11.037 13.519 7.553 1.00 86.38 87 ALA A O 1
ATOM 702 N N . GLY A 1 88 ? -12.784 13.476 6.138 1.00 83.62 88 GLY A N 1
ATOM 703 C CA . GLY A 1 88 ? -13.693 14.289 6.944 1.00 83.62 88 GLY A CA 1
ATOM 704 C C . GLY A 1 88 ? -14.975 14.602 6.176 1.00 83.62 88 GLY A C 1
ATOM 705 O O . GLY A 1 88 ? -15.041 14.386 4.970 1.00 83.62 88 GLY A O 1
ATOM 706 N N . GLU A 1 89 ? -15.994 15.104 6.863 1.00 78.50 89 GLU A N 1
ATOM 707 C CA . GLU A 1 89 ? -17.277 15.436 6.240 1.00 78.50 89 GLU A CA 1
ATOM 708 C C . GLU A 1 89 ? -17.099 16.433 5.076 1.00 78.50 89 GLU A C 1
ATOM 710 O O . GLU A 1 89 ? -16.336 17.393 5.176 1.00 78.50 89 GLU A O 1
ATOM 715 N N . GLY A 1 90 ? -17.734 16.157 3.932 1.00 77.75 90 GLY A N 1
ATOM 716 C CA . GLY A 1 90 ? -17.602 16.962 2.708 1.00 77.75 90 GLY A CA 1
ATOM 717 C C . GLY A 1 90 ? -16.292 16.780 1.923 1.00 77.75 90 GLY A C 1
ATOM 718 O O . GLY A 1 90 ? -16.143 17.366 0.850 1.00 77.75 90 GLY A O 1
ATOM 719 N N . MET A 1 91 ? -15.346 15.963 2.401 1.00 85.81 91 MET A N 1
ATOM 720 C CA . MET A 1 91 ? -14.096 15.689 1.685 1.00 85.81 91 MET A CA 1
ATOM 721 C C . MET A 1 91 ? -14.270 14.606 0.617 1.00 85.81 91 MET A C 1
ATOM 723 O O . MET A 1 91 ? -15.128 13.729 0.700 1.00 85.81 91 MET A O 1
ATOM 727 N N . LEU A 1 92 ? -13.396 14.633 -0.392 1.00 89.12 92 LEU A N 1
ATOM 728 C CA . LEU A 1 92 ? -13.439 13.651 -1.470 1.00 89.12 92 LEU A CA 1
ATOM 729 C C . LEU A 1 92 ? -13.109 12.232 -0.971 1.00 89.12 92 LEU A C 1
ATOM 731 O O . LEU A 1 92 ? -12.124 12.050 -0.243 1.00 89.12 92 LEU A O 1
ATOM 735 N N . PRO A 1 93 ? -13.855 11.212 -1.435 1.00 92.50 93 PRO A N 1
ATOM 736 C CA . PRO A 1 93 ? -13.539 9.818 -1.176 1.00 92.50 93 PRO A CA 1
ATOM 737 C C . PRO A 1 93 ? -12.120 9.431 -1.594 1.00 92.50 93 PRO A C 1
ATOM 739 O O . PRO A 1 93 ? -11.591 9.859 -2.626 1.00 92.50 93 PRO A O 1
ATOM 742 N N . VAL A 1 94 ? -11.509 8.539 -0.821 1.00 94.19 94 VAL A N 1
ATOM 743 C CA . VAL A 1 94 ? -10.191 7.988 -1.129 1.00 94.19 94 VAL A CA 1
ATOM 744 C C . VAL A 1 94 ? -10.307 6.951 -2.244 1.00 94.19 94 VAL A C 1
ATOM 746 O O . VAL A 1 94 ? -11.164 6.069 -2.223 1.00 94.19 94 VAL A O 1
ATOM 749 N N . LYS A 1 95 ? -9.390 7.011 -3.217 1.00 94.38 95 LYS A N 1
ATOM 750 C CA . LYS A 1 95 ? -9.296 6.009 -4.289 1.00 94.38 95 LYS A CA 1
ATOM 751 C C . LYS A 1 95 ? -9.058 4.606 -3.717 1.00 94.38 95 LYS A C 1
ATOM 753 O O . LYS A 1 95 ? -8.235 4.434 -2.818 1.00 94.38 95 LYS A O 1
ATOM 758 N N . TRP A 1 96 ? -9.676 3.593 -4.326 1.00 94.31 96 TRP A N 1
ATOM 759 C CA . TRP A 1 96 ? -9.605 2.191 -3.889 1.00 94.31 96 TRP A CA 1
ATOM 760 C C . TRP A 1 96 ? -8.178 1.685 -3.650 1.00 94.31 96 TRP A C 1
ATOM 762 O O . TRP A 1 96 ? -7.889 1.139 -2.588 1.00 94.31 96 TRP A O 1
ATOM 772 N N . GLY A 1 97 ? -7.256 1.919 -4.592 1.00 94.06 97 GLY A N 1
ATOM 773 C CA . GLY A 1 97 ? -5.853 1.510 -4.446 1.00 94.06 97 GLY A CA 1
ATOM 774 C C . GLY A 1 97 ? -5.145 2.159 -3.249 1.00 94.06 97 GLY A C 1
ATOM 775 O O . GLY A 1 97 ? -4.353 1.509 -2.562 1.00 94.06 97 GLY A O 1
ATOM 776 N N . THR A 1 98 ? -5.473 3.417 -2.947 1.00 93.81 98 THR A N 1
ATOM 777 C CA . THR A 1 98 ? -4.943 4.132 -1.779 1.00 93.81 98 THR A CA 1
ATOM 778 C C . THR A 1 98 ? -5.527 3.559 -0.489 1.00 93.81 98 THR A C 1
ATOM 780 O O . THR A 1 98 ? -4.760 3.218 0.414 1.00 93.81 98 THR A O 1
ATOM 783 N N . THR A 1 99 ? -6.846 3.349 -0.427 1.00 96.00 99 THR A N 1
ATOM 784 C CA . THR A 1 99 ? -7.513 2.696 0.712 1.00 96.00 99 THR A CA 1
ATOM 785 C C . THR A 1 99 ? -6.937 1.307 0.962 1.00 96.00 99 THR A C 1
ATOM 787 O O . THR A 1 99 ? -6.494 1.011 2.069 1.00 96.00 99 THR A O 1
ATOM 790 N N . LYS A 1 100 ? -6.816 0.480 -0.083 1.00 96.12 100 LYS A N 1
ATOM 791 C CA . LYS A 1 100 ? -6.192 -0.846 -0.013 1.00 96.12 100 LYS A CA 1
ATOM 792 C C . LYS A 1 100 ? -4.800 -0.784 0.611 1.00 96.12 100 LYS A C 1
ATOM 794 O O . LYS A 1 100 ? -4.475 -1.599 1.477 1.00 96.12 100 LYS A O 1
ATOM 799 N N . ARG A 1 101 ? -3.964 0.163 0.173 1.00 94.81 101 ARG A N 1
ATOM 800 C CA . ARG A 1 101 ? -2.609 0.332 0.707 1.00 94.81 101 ARG A CA 1
ATOM 801 C C . ARG A 1 101 ? -2.642 0.643 2.201 1.00 94.81 101 ARG A C 1
ATOM 803 O O . ARG A 1 101 ? -1.899 -0.001 2.934 1.00 94.81 101 ARG A O 1
ATOM 810 N N . ILE A 1 102 ? -3.481 1.581 2.632 1.00 95.62 102 ILE A N 1
ATOM 811 C CA . ILE A 1 102 ? -3.597 2.000 4.036 1.00 95.62 102 ILE A CA 1
ATOM 812 C C . ILE A 1 102 ? -4.091 0.844 4.904 1.00 95.62 102 ILE A C 1
ATOM 814 O O . ILE A 1 102 ? -3.433 0.504 5.881 1.00 95.62 102 ILE A O 1
ATOM 818 N N . ILE A 1 103 ? -5.151 0.151 4.488 1.00 97.06 103 ILE A N 1
ATOM 819 C CA . ILE A 1 103 ? -5.697 -1.004 5.213 1.00 97.06 103 ILE A CA 1
ATOM 820 C C . ILE A 1 103 ? -4.674 -2.134 5.320 1.00 97.06 103 ILE A C 1
ATOM 822 O O . ILE A 1 103 ? -4.531 -2.743 6.377 1.00 97.06 103 ILE A O 1
ATOM 826 N N . ARG A 1 104 ? -3.888 -2.388 4.266 1.00 95.44 104 ARG A N 1
ATOM 827 C CA . ARG A 1 104 ? -2.774 -3.350 4.315 1.00 95.44 104 ARG A CA 1
ATOM 828 C C . ARG A 1 104 ? -1.705 -2.938 5.336 1.00 95.44 104 ARG A C 1
ATOM 830 O O . ARG A 1 104 ? -1.167 -3.808 6.021 1.00 95.44 104 ARG A O 1
ATOM 837 N N . CYS A 1 105 ? -1.382 -1.647 5.429 1.00 94.31 105 CYS A N 1
ATOM 838 C CA . CYS A 1 105 ? -0.448 -1.124 6.429 1.00 94.31 105 CYS A CA 1
ATOM 839 C C . CYS A 1 105 ? -1.001 -1.305 7.849 1.00 94.31 105 CYS A C 1
ATOM 841 O O . CYS A 1 105 ? -0.323 -1.899 8.687 1.00 94.31 105 CYS A O 1
ATOM 843 N N . SER A 1 106 ? -2.247 -0.884 8.090 1.00 96.06 106 SER A N 1
ATOM 844 C CA . SER A 1 106 ? -2.919 -1.025 9.385 1.00 96.06 106 SER A CA 1
ATOM 845 C C . SER A 1 106 ? -3.007 -2.487 9.816 1.00 96.06 106 SER A C 1
ATOM 847 O O . SER A 1 106 ? -2.615 -2.832 10.927 1.00 96.06 106 SER A O 1
ATOM 849 N N . LYS A 1 107 ? -3.428 -3.372 8.905 1.00 96.06 107 LYS A N 1
ATOM 850 C CA . LYS A 1 107 ? -3.544 -4.810 9.150 1.00 96.06 107 LYS A CA 1
ATOM 851 C C . LYS A 1 107 ? -2.227 -5.435 9.603 1.00 96.06 107 LYS A C 1
ATOM 853 O O . LYS A 1 107 ? -2.234 -6.261 10.508 1.00 96.06 107 LYS A O 1
ATOM 858 N N . ARG A 1 108 ? -1.092 -5.066 8.999 1.00 94.50 108 ARG A N 1
ATOM 859 C CA . ARG A 1 108 ? 0.212 -5.635 9.386 1.00 94.50 108 ARG A CA 1
ATOM 860 C C . ARG A 1 108 ? 0.547 -5.331 10.842 1.00 94.50 108 ARG A C 1
ATOM 862 O O . ARG A 1 108 ? 0.973 -6.228 11.565 1.00 94.50 108 ARG A O 1
ATOM 869 N N . PHE A 1 109 ? 0.324 -4.088 11.257 1.00 95.19 109 PHE A N 1
ATOM 870 C CA . PHE A 1 109 ? 0.552 -3.669 12.633 1.00 95.19 109 PHE A CA 1
ATOM 871 C C . PHE A 1 109 ? -0.429 -4.347 13.597 1.00 95.19 109 PHE A C 1
ATOM 873 O O . PHE A 1 109 ? -0.013 -4.923 14.597 1.00 95.19 109 PHE A O 1
ATOM 880 N N . ILE A 1 110 ? -1.712 -4.386 13.237 1.00 95.50 110 ILE A N 1
ATOM 881 C CA . ILE A 1 110 ? -2.768 -5.076 13.988 1.00 95.50 110 ILE A CA 1
ATOM 882 C C . ILE A 1 110 ? -2.442 -6.553 14.230 1.00 95.50 110 ILE A C 1
ATOM 884 O O . ILE A 1 110 ? -2.557 -7.033 15.352 1.00 95.50 110 ILE A O 1
ATOM 888 N N . LEU A 1 111 ? -2.001 -7.286 13.205 1.00 95.69 111 LEU A N 1
ATOM 889 C CA . LEU A 1 111 ? -1.661 -8.703 13.359 1.00 95.69 111 LEU A CA 1
ATOM 890 C C . LEU A 1 111 ? -0.500 -8.912 14.337 1.00 95.69 111 LEU A C 1
ATOM 892 O O . LEU A 1 111 ? -0.430 -9.947 14.998 1.00 95.69 111 LEU A O 1
ATOM 896 N N . TRP A 1 112 ? 0.413 -7.945 14.443 1.00 95.75 112 TRP A N 1
ATOM 897 C CA . TRP A 1 112 ? 1.453 -7.974 15.465 1.00 95.75 112 TRP A CA 1
ATOM 898 C C . TRP A 1 112 ? 0.894 -7.623 16.851 1.00 95.75 112 TRP A C 1
ATOM 900 O O . TRP A 1 112 ? 1.194 -8.334 17.808 1.00 95.75 112 TRP A O 1
ATOM 910 N N . LEU A 1 113 ? 0.025 -6.611 16.961 1.00 95.50 113 LEU A N 1
ATOM 911 C CA . LEU A 1 113 ? -0.663 -6.252 18.210 1.00 95.50 113 LEU A CA 1
ATOM 912 C C . LEU A 1 113 ? -1.486 -7.418 18.775 1.00 95.50 113 LEU A C 1
ATOM 914 O O . LEU A 1 113 ? -1.443 -7.679 19.976 1.00 95.50 113 LEU A O 1
ATOM 918 N N . GLN A 1 114 ? -2.161 -8.173 17.906 1.00 95.69 114 GLN A N 1
ATOM 919 C CA . GLN A 1 114 ? -2.933 -9.357 18.277 1.00 95.69 114 GLN A CA 1
ATOM 920 C C . GLN A 1 114 ? -2.057 -10.423 18.949 1.00 95.69 114 GLN A C 1
ATOM 922 O O . GLN A 1 114 ? -2.474 -11.033 19.931 1.00 95.69 114 GLN A O 1
ATOM 927 N N . LYS A 1 115 ? -0.806 -10.597 18.496 1.00 94.81 115 LYS A N 1
ATOM 928 C CA . LYS A 1 115 ? 0.172 -11.487 19.154 1.00 94.81 115 LYS A CA 1
ATOM 929 C C . LYS A 1 115 ? 0.608 -10.983 20.534 1.00 94.81 115 LYS A C 1
ATOM 931 O O . LYS A 1 115 ? 1.100 -11.771 21.331 1.00 94.81 115 LYS A O 1
ATOM 936 N N . GLN A 1 116 ? 0.435 -9.692 20.815 1.00 94.06 116 GLN A N 1
ATOM 937 C CA . GLN A 1 116 ? 0.694 -9.073 22.121 1.00 94.06 116 GLN A CA 1
ATOM 938 C C . GLN A 1 116 ? -0.578 -8.968 22.988 1.00 94.06 116 GLN A C 1
ATOM 940 O O . GLN A 1 116 ? -0.596 -8.214 23.963 1.00 94.06 116 GLN A O 1
ATOM 945 N N . ASN A 1 117 ? -1.636 -9.716 22.645 1.00 93.06 117 ASN A N 1
ATOM 946 C CA . ASN A 1 117 ? -2.934 -9.739 23.331 1.00 93.06 117 ASN A CA 1
ATOM 947 C C . ASN A 1 117 ? -3.704 -8.404 23.325 1.00 93.06 117 ASN A C 1
ATOM 949 O O . ASN A 1 117 ? -4.557 -8.184 24.184 1.00 93.06 117 ASN A O 1
ATOM 953 N N . ILE A 1 118 ? -3.439 -7.524 22.358 1.00 95.00 118 ILE A N 1
ATOM 954 C CA . ILE A 1 118 ? -4.268 -6.337 22.098 1.00 95.00 118 ILE A CA 1
ATOM 955 C C . ILE A 1 118 ? -5.364 -6.726 21.108 1.00 95.00 118 ILE A C 1
ATOM 957 O O . ILE A 1 118 ? -5.092 -7.444 20.146 1.00 95.00 118 ILE A O 1
ATOM 961 N N . ARG A 1 119 ? -6.601 -6.289 21.358 1.00 92.19 119 ARG A N 1
ATOM 962 C CA . ARG A 1 119 ? -7.787 -6.749 20.607 1.00 92.19 119 ARG A CA 1
ATOM 963 C C . ARG A 1 119 ? -8.406 -5.698 19.684 1.00 92.19 119 ARG A C 1
ATOM 965 O O . ARG A 1 119 ? -9.089 -6.079 18.741 1.00 92.19 119 ARG A O 1
ATOM 972 N N . SER A 1 120 ? -8.123 -4.421 19.937 1.00 93.69 120 SER A N 1
ATOM 973 C CA . SER A 1 120 ? -8.658 -3.273 19.199 1.00 93.69 120 SER A CA 1
ATOM 974 C C . SER A 1 120 ? -7.616 -2.158 19.105 1.00 93.69 120 SER A C 1
ATOM 976 O O . SER A 1 120 ? -6.737 -2.040 19.966 1.00 93.69 120 SER A O 1
ATOM 978 N N . LEU A 1 121 ? -7.706 -1.336 18.058 1.00 93.31 121 LEU A N 1
ATOM 979 C CA . LEU A 1 121 ? -6.895 -0.131 17.911 1.00 93.31 121 LEU A CA 1
ATOM 980 C C . LEU A 1 121 ? -7.280 0.955 18.923 1.00 93.31 121 LEU A C 1
ATOM 982 O O . LEU A 1 121 ? -6.390 1.653 19.402 1.00 93.31 121 LEU A O 1
ATOM 986 N N . ASN A 1 122 ? -8.553 1.053 19.319 1.00 90.06 122 ASN A N 1
ATOM 987 C CA . ASN A 1 122 ? -9.003 1.996 20.354 1.00 90.06 122 ASN A CA 1
ATOM 988 C C . ASN A 1 122 ? -8.299 1.756 21.700 1.00 90.06 122 ASN A C 1
ATOM 990 O O . ASN A 1 122 ? -8.109 2.681 22.489 1.00 90.06 122 ASN A O 1
ATOM 994 N N . GLN A 1 123 ? -7.854 0.520 21.967 1.00 92.75 123 GLN A N 1
ATOM 995 C CA . GLN A 1 123 ? -7.098 0.214 23.183 1.00 92.75 123 GLN A CA 1
ATOM 996 C C . GLN A 1 123 ? -5.782 0.995 23.260 1.00 92.75 123 GLN A C 1
ATOM 998 O O . GLN A 1 123 ? -5.306 1.240 24.367 1.00 92.75 123 GLN A O 1
ATOM 1003 N N . LEU A 1 124 ? -5.207 1.426 22.130 1.00 93.25 124 LEU A N 1
ATOM 1004 C CA . LEU A 1 124 ? -3.945 2.169 22.108 1.00 93.25 124 LEU A CA 1
ATOM 1005 C C . LEU A 1 124 ? -4.020 3.470 22.922 1.00 93.25 124 LEU A C 1
ATOM 1007 O O . LEU A 1 124 ? -3.058 3.781 23.620 1.00 93.25 124 LEU A O 1
ATOM 1011 N N . ASP A 1 125 ? -5.169 4.152 22.926 1.00 93.00 125 ASP A N 1
ATOM 1012 C CA . ASP A 1 125 ? -5.385 5.379 23.710 1.00 93.00 125 ASP A CA 1
ATOM 1013 C C . ASP A 1 125 ? -5.549 5.125 25.215 1.00 93.00 125 ASP A C 1
ATOM 1015 O O . ASP A 1 125 ? -5.299 6.007 26.043 1.00 93.00 125 ASP A O 1
ATOM 1019 N N . THR A 1 126 ? -5.926 3.900 25.581 1.00 92.12 126 THR A N 1
ATOM 1020 C CA . THR A 1 126 ? -6.132 3.483 26.977 1.00 92.12 126 THR A CA 1
ATOM 1021 C C . THR A 1 126 ? -4.878 2.893 27.623 1.00 92.12 126 THR A C 1
ATOM 1023 O O . THR A 1 126 ? -4.790 2.806 28.849 1.00 92.12 126 THR A O 1
ATOM 1026 N N . LEU A 1 127 ? -3.892 2.478 26.822 1.00 93.56 127 LEU A N 1
ATOM 1027 C CA . LEU A 1 127 ? -2.675 1.858 27.336 1.00 93.56 127 LEU A CA 1
ATOM 1028 C C . LEU A 1 127 ? -1.789 2.881 28.067 1.00 93.56 127 LEU A C 1
ATOM 1030 O O . LEU A 1 127 ? -1.652 4.023 27.624 1.00 93.56 127 LEU A O 1
ATOM 1034 N N . PRO A 1 128 ? -1.087 2.467 29.140 1.00 95.06 128 PRO A N 1
ATOM 1035 C CA . PRO A 1 128 ? -0.035 3.288 29.726 1.00 95.06 128 PRO A CA 1
ATOM 1036 C C . PRO A 1 128 ? 1.030 3.631 28.676 1.00 95.06 128 PRO A C 1
ATOM 1038 O O . PRO A 1 128 ? 1.530 2.736 27.989 1.00 95.06 128 PRO A O 1
ATOM 1041 N N . LEU A 1 129 ? 1.430 4.905 28.593 1.00 93.94 129 LEU A N 1
ATOM 1042 C CA . LEU A 1 129 ? 2.375 5.396 27.576 1.00 93.94 129 LEU A CA 1
ATOM 1043 C C . LEU A 1 129 ? 3.683 4.597 27.539 1.00 93.94 129 LEU A C 1
ATOM 1045 O O . LEU A 1 129 ? 4.196 4.299 26.464 1.00 93.94 129 LEU A O 1
ATOM 1049 N N . LEU A 1 130 ? 4.201 4.183 28.700 1.00 95.00 130 LEU A N 1
ATOM 1050 C CA . LEU A 1 130 ? 5.414 3.366 28.778 1.00 95.00 130 LEU A CA 1
ATOM 1051 C C . LEU A 1 130 ? 5.232 1.992 28.114 1.00 95.00 130 LEU A C 1
ATOM 1053 O O . LEU A 1 130 ? 6.110 1.532 27.382 1.00 95.00 130 LEU A O 1
ATOM 1057 N N . ARG A 1 131 ? 4.073 1.354 28.325 1.00 95.38 131 ARG A N 1
ATOM 1058 C CA . ARG A 1 131 ? 3.733 0.075 27.691 1.00 95.38 131 ARG A CA 1
ATOM 1059 C C . ARG A 1 131 ? 3.586 0.248 26.184 1.00 95.38 131 ARG A C 1
ATOM 1061 O O . ARG A 1 131 ? 4.104 -0.574 25.432 1.00 95.38 131 ARG A O 1
ATOM 1068 N N . LEU A 1 132 ? 2.932 1.321 25.742 1.00 95.50 132 LEU A N 1
ATOM 1069 C CA . LEU A 1 132 ? 2.791 1.619 24.320 1.00 95.50 132 LEU A CA 1
ATOM 1070 C C . LEU A 1 132 ? 4.149 1.888 23.655 1.00 95.50 132 LEU A C 1
ATOM 1072 O O . LEU A 1 132 ? 4.422 1.331 22.592 1.00 95.50 132 LEU A O 1
ATOM 1076 N N . ARG A 1 133 ? 5.040 2.648 24.308 1.00 97.19 133 ARG A N 1
ATOM 1077 C CA . ARG A 1 133 ? 6.410 2.892 23.824 1.00 97.19 133 ARG A CA 1
ATOM 1078 C C . ARG A 1 133 ? 7.163 1.580 23.657 1.00 97.19 133 ARG A C 1
ATOM 1080 O O . ARG A 1 133 ? 7.769 1.359 22.612 1.00 97.19 133 ARG A O 1
ATOM 1087 N N . HIS A 1 134 ? 7.097 0.701 24.657 1.00 96.50 134 HIS A N 1
ATOM 1088 C CA . HIS A 1 134 ? 7.736 -0.611 24.583 1.00 96.50 134 HIS A CA 1
ATOM 1089 C C . HIS A 1 134 ? 7.201 -1.439 23.407 1.00 96.50 134 HIS A C 1
ATOM 1091 O O . HIS A 1 134 ? 7.987 -2.004 22.648 1.00 96.50 134 HIS A O 1
ATOM 1097 N N . LEU A 1 135 ? 5.879 -1.470 23.213 1.00 95.88 135 LEU A N 1
ATOM 1098 C CA . LEU A 1 135 ? 5.259 -2.193 22.103 1.00 95.88 135 LEU A CA 1
ATOM 1099 C C . LEU A 1 135 ? 5.706 -1.646 20.742 1.00 95.88 135 LEU A C 1
ATOM 1101 O O . LEU A 1 135 ? 6.135 -2.413 19.883 1.00 95.88 135 LEU A O 1
ATOM 1105 N N . LEU A 1 136 ? 5.662 -0.327 20.549 1.00 95.25 136 LEU A N 1
ATOM 1106 C CA . LEU A 1 136 ? 6.077 0.301 19.294 1.00 95.25 136 LEU A CA 1
ATOM 1107 C C . LEU A 1 136 ? 7.564 0.086 19.007 1.00 95.25 136 LEU A C 1
ATOM 1109 O O . LEU A 1 136 ? 7.919 -0.323 17.902 1.00 95.25 136 LEU A O 1
ATOM 1113 N N . ALA A 1 137 ? 8.432 0.291 19.998 1.00 95.44 137 ALA A N 1
ATOM 1114 C CA . ALA A 1 137 ? 9.867 0.059 19.852 1.00 95.44 137 ALA A CA 1
ATOM 1115 C C . ALA A 1 137 ? 10.172 -1.408 19.496 1.00 95.44 137 ALA A C 1
ATOM 1117 O O . ALA A 1 137 ? 10.989 -1.682 18.610 1.00 95.44 137 ALA A O 1
ATOM 1118 N N . LYS A 1 138 ? 9.469 -2.353 20.133 1.00 96.31 138 LYS A N 1
ATOM 1119 C CA . LYS A 1 138 ? 9.601 -3.783 19.844 1.00 96.31 138 LYS A CA 1
ATOM 1120 C C . LYS A 1 138 ? 9.132 -4.116 18.429 1.00 96.31 138 LYS A C 1
ATOM 1122 O O . LYS A 1 138 ? 9.883 -4.747 17.697 1.00 96.31 138 LYS A O 1
ATOM 1127 N N . TYR A 1 139 ? 7.969 -3.619 17.998 1.00 95.81 139 TYR A N 1
ATOM 1128 C CA . TYR A 1 139 ? 7.494 -3.798 16.620 1.00 95.81 139 TYR A CA 1
ATOM 1129 C C . TYR A 1 139 ? 8.513 -3.292 15.590 1.00 95.81 139 TYR A C 1
ATOM 1131 O O . TYR A 1 139 ? 8.828 -3.990 14.627 1.00 95.81 139 TYR A O 1
ATOM 1139 N N . LEU A 1 140 ? 9.048 -2.083 15.793 1.00 95.19 140 LEU A N 1
ATOM 1140 C CA . LEU A 1 140 ? 10.027 -1.484 14.882 1.00 95.19 140 LEU A CA 1
ATOM 1141 C C . LEU A 1 140 ? 11.332 -2.290 14.827 1.00 95.19 140 LEU A C 1
ATOM 1143 O O . LEU A 1 140 ? 11.931 -2.400 13.755 1.00 95.19 140 LEU A O 1
ATOM 1147 N N . THR A 1 141 ? 11.739 -2.877 15.952 1.00 94.75 141 THR A N 1
ATOM 1148 C CA . THR A 1 141 ? 12.916 -3.751 16.044 1.00 94.75 141 THR A CA 1
ATOM 1149 C C . THR A 1 141 ? 12.677 -5.090 15.347 1.00 94.75 141 THR A C 1
ATOM 1151 O O . THR A 1 141 ? 13.446 -5.448 14.456 1.00 94.75 141 THR A O 1
ATOM 1154 N N . ASP A 1 142 ? 11.581 -5.782 15.674 1.00 94.56 142 ASP A N 1
ATOM 1155 C CA . ASP A 1 142 ? 11.208 -7.082 15.097 1.00 94.56 142 ASP A CA 1
ATOM 1156 C C . ASP A 1 142 ? 11.090 -7.007 13.567 1.00 94.56 142 ASP A C 1
ATOM 1158 O O . ASP A 1 142 ? 11.450 -7.934 12.844 1.00 94.56 142 ASP A O 1
ATOM 1162 N N . MET A 1 143 ? 10.594 -5.875 13.064 1.00 92.44 143 MET A N 1
ATOM 1163 C CA . MET A 1 143 ? 10.406 -5.623 11.637 1.00 92.44 143 MET A CA 1
ATOM 1164 C C . MET A 1 143 ? 11.653 -5.039 10.953 1.00 92.44 143 MET A C 1
ATOM 1166 O O . MET A 1 143 ? 11.638 -4.784 9.749 1.00 92.44 143 MET A O 1
ATOM 1170 N N . ASN A 1 144 ? 12.741 -4.823 11.697 1.00 91.62 144 ASN A N 1
ATOM 1171 C CA . ASN A 1 144 ? 13.999 -4.253 11.217 1.00 91.62 144 ASN A CA 1
ATOM 1172 C C . ASN A 1 144 ? 13.809 -2.908 10.480 1.00 91.62 144 ASN A C 1
ATOM 1174 O O . ASN A 1 144 ? 14.346 -2.672 9.391 1.00 91.62 144 ASN A O 1
ATOM 1178 N N . ALA A 1 145 ? 13.010 -2.012 11.071 1.00 90.44 145 ALA A N 1
ATOM 1179 C CA . ALA A 1 145 ? 12.618 -0.736 10.469 1.00 90.44 145 ALA A CA 1
ATOM 1180 C C . ALA A 1 145 ? 13.804 0.216 10.210 1.00 90.44 145 ALA A C 1
ATOM 1182 O O . ALA A 1 145 ? 13.703 1.110 9.370 1.00 90.44 145 ALA A O 1
ATOM 1183 N N . SER A 1 146 ? 14.945 0.004 10.876 1.00 87.12 146 SER A N 1
ATOM 1184 C CA . SER A 1 146 ? 16.198 0.726 10.617 1.00 87.12 146 SER A CA 1
ATOM 1185 C C . SER A 1 146 ? 16.744 0.462 9.207 1.00 87.12 146 SER A C 1
ATOM 1187 O O . SER A 1 146 ? 17.223 1.390 8.556 1.00 87.12 146 SER A O 1
ATOM 1189 N N . LYS A 1 147 ? 16.623 -0.778 8.716 1.00 87.00 147 LYS A N 1
ATOM 1190 C CA . LYS A 1 147 ? 16.958 -1.182 7.341 1.00 87.00 147 LYS A CA 1
ATOM 1191 C C . LYS A 1 147 ? 15.781 -0.960 6.391 1.00 87.00 147 LYS A C 1
ATOM 1193 O O . LYS A 1 147 ? 15.955 -0.526 5.253 1.00 87.00 147 LYS A O 1
ATOM 1198 N N . HIS A 1 148 ? 14.569 -1.241 6.858 1.00 89.44 148 HIS A N 1
ATOM 1199 C CA . HIS A 1 148 ? 13.338 -1.171 6.078 1.00 89.44 148 HIS A CA 1
ATOM 1200 C C . HIS A 1 148 ? 12.492 0.048 6.465 1.00 89.44 148 HIS A C 1
ATOM 1202 O O . HIS A 1 148 ? 11.386 -0.079 6.982 1.00 89.44 148 HIS A O 1
ATOM 1208 N N . ILE A 1 149 ? 12.987 1.249 6.144 1.00 89.38 149 ILE A N 1
ATOM 1209 C CA . ILE A 1 149 ? 12.369 2.534 6.541 1.00 89.38 1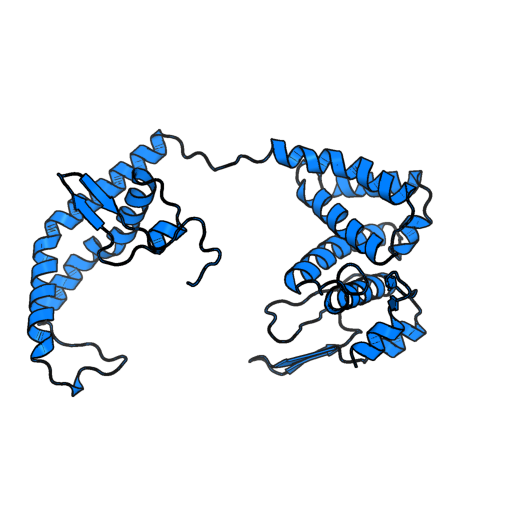49 ILE A CA 1
ATOM 1210 C C . ILE A 1 149 ? 10.890 2.657 6.137 1.00 89.38 149 ILE A C 1
ATOM 1212 O O . ILE A 1 149 ? 10.103 3.328 6.806 1.00 89.38 149 ILE A O 1
ATOM 1216 N N . HIS A 1 150 ? 10.478 1.998 5.050 1.00 89.38 150 HIS A N 1
ATOM 1217 C CA . HIS A 1 150 ? 9.083 2.010 4.612 1.00 89.38 150 HIS A CA 1
ATOM 1218 C C . HIS A 1 150 ? 8.114 1.514 5.698 1.00 89.38 150 HIS A C 1
ATOM 1220 O O . HIS A 1 150 ? 6.977 1.962 5.713 1.00 89.38 150 HIS A O 1
ATOM 1226 N N . ILE A 1 151 ? 8.554 0.668 6.634 1.00 92.25 151 ILE A N 1
ATOM 1227 C CA . ILE A 1 151 ? 7.727 0.146 7.730 1.00 92.25 151 ILE A CA 1
ATOM 1228 C C . ILE A 1 151 ? 7.270 1.274 8.659 1.00 92.25 151 ILE A C 1
ATOM 1230 O O . ILE A 1 151 ? 6.090 1.346 8.998 1.00 92.25 151 ILE A O 1
ATOM 1234 N N . ALA A 1 152 ? 8.166 2.207 8.998 1.00 92.88 152 ALA A N 1
ATOM 1235 C CA . ALA A 1 152 ? 7.808 3.382 9.789 1.00 92.88 152 ALA A CA 1
ATOM 1236 C C . ALA A 1 152 ? 6.816 4.288 9.036 1.00 92.88 152 ALA A C 1
ATOM 1238 O O . ALA A 1 152 ? 5.837 4.760 9.609 1.00 92.88 152 ALA A O 1
ATOM 1239 N N . GLN A 1 153 ? 7.012 4.463 7.722 1.00 91.81 153 GLN A N 1
ATOM 1240 C CA . GLN A 1 153 ? 6.093 5.236 6.874 1.00 91.81 153 GLN A CA 1
ATOM 1241 C C . GLN A 1 153 ? 4.707 4.598 6.769 1.00 91.81 153 GLN A C 1
ATOM 1243 O O . GLN A 1 153 ? 3.702 5.305 6.711 1.00 91.81 153 GLN A O 1
ATOM 1248 N N . GLU A 1 154 ? 4.649 3.270 6.703 1.00 93.31 154 GLU A N 1
ATOM 1249 C CA . GLU A 1 154 ? 3.398 2.524 6.632 1.00 93.31 154 GLU A CA 1
ATOM 1250 C C . GLU A 1 154 ? 2.570 2.713 7.908 1.00 93.31 154 GLU A C 1
ATOM 1252 O O . GLU A 1 154 ? 1.373 2.982 7.793 1.00 93.31 154 GLU A O 1
ATOM 1257 N N . ILE A 1 155 ? 3.195 2.654 9.092 1.00 94.56 155 ILE A N 1
ATOM 1258 C CA . ILE A 1 155 ? 2.507 2.938 10.361 1.00 94.56 155 ILE A CA 1
ATOM 1259 C C . ILE A 1 155 ? 2.089 4.405 10.435 1.00 94.56 155 ILE A C 1
ATOM 1261 O O . ILE A 1 155 ? 0.933 4.673 10.735 1.00 94.56 155 ILE A O 1
ATOM 1265 N N . ALA A 1 156 ? 2.981 5.350 10.123 1.00 94.25 156 ALA A N 1
ATOM 1266 C CA . ALA A 1 156 ? 2.654 6.779 10.169 1.00 94.25 156 ALA A CA 1
ATOM 1267 C C . ALA A 1 156 ? 1.467 7.119 9.250 1.00 94.25 156 ALA A C 1
ATOM 1269 O O . ALA A 1 156 ? 0.562 7.861 9.626 1.00 94.25 156 ALA A O 1
ATOM 1270 N N . SER A 1 157 ? 1.428 6.507 8.060 1.00 93.56 157 SER A N 1
ATOM 1271 C CA . SER A 1 157 ? 0.299 6.650 7.137 1.00 93.56 157 SER A CA 1
ATOM 1272 C C . SER A 1 157 ? -0.989 6.082 7.733 1.00 93.56 157 SER A C 1
ATOM 1274 O O . SER A 1 157 ? -2.036 6.693 7.583 1.00 93.56 157 SER A O 1
ATOM 1276 N N . ALA A 1 158 ? -0.933 4.924 8.396 1.00 95.31 158 ALA A N 1
ATOM 1277 C CA . ALA A 1 158 ? -2.094 4.327 9.052 1.00 95.31 158 ALA A CA 1
ATOM 1278 C C . ALA A 1 158 ? -2.590 5.174 10.238 1.00 95.31 158 ALA A C 1
ATOM 1280 O O . ALA A 1 158 ? -3.790 5.412 10.340 1.00 95.31 158 ALA A O 1
ATOM 1281 N N . LEU A 1 159 ? -1.675 5.682 11.069 1.00 95.50 159 LEU A N 1
ATOM 1282 C CA . LEU A 1 159 ? -1.974 6.525 12.228 1.00 95.50 159 LEU A CA 1
ATOM 1283 C C . LEU A 1 159 ? -2.743 7.788 11.842 1.00 95.50 159 LEU A C 1
ATOM 1285 O O . LEU A 1 159 ? -3.705 8.141 12.516 1.00 95.50 159 LEU A O 1
ATOM 1289 N N . TYR A 1 160 ? -2.371 8.430 10.730 1.00 94.38 160 TYR A N 1
ATOM 1290 C CA . TYR A 1 160 ? -3.122 9.571 10.203 1.00 94.38 160 TYR A CA 1
ATOM 1291 C C . TYR A 1 160 ? -4.610 9.233 10.018 1.00 94.38 160 TYR A C 1
ATOM 1293 O O . TYR A 1 160 ? -5.481 9.987 10.449 1.00 94.38 160 TYR A O 1
ATOM 1301 N N . TRP A 1 161 ? -4.908 8.078 9.418 1.00 95.06 161 TRP A N 1
ATOM 1302 C CA . TRP A 1 161 ? -6.283 7.636 9.186 1.00 95.06 161 TRP A CA 1
ATOM 1303 C C . TRP A 1 161 ? -6.980 7.189 10.469 1.00 95.06 161 TRP A C 1
ATOM 1305 O O . TRP A 1 161 ? -8.160 7.476 10.636 1.00 95.06 161 TRP A O 1
ATOM 1315 N N . TRP A 1 162 ? -6.264 6.570 11.407 1.00 95.19 162 TRP A N 1
ATOM 1316 C CA . TRP A 1 162 ? -6.815 6.267 12.730 1.00 95.19 162 TRP A CA 1
ATOM 1317 C C . TRP A 1 162 ? -7.233 7.537 13.476 1.00 95.19 162 TRP A C 1
ATOM 1319 O O . TRP A 1 162 ? -8.309 7.556 14.069 1.00 95.19 162 TRP A O 1
ATOM 1329 N N . GLY A 1 163 ? -6.450 8.614 13.373 1.00 93.44 163 GLY A N 1
ATOM 1330 C CA . GLY A 1 163 ? -6.793 9.917 13.943 1.00 93.44 163 GLY A CA 1
ATOM 1331 C C . GLY A 1 163 ? -7.998 10.574 13.274 1.00 93.44 163 GLY A C 1
ATOM 1332 O O . GLY A 1 163 ? -8.898 11.046 13.964 1.00 93.44 163 GLY A O 1
ATOM 1333 N N . LYS A 1 164 ? -8.078 10.553 11.935 1.00 92.94 164 LYS A N 1
ATOM 1334 C CA . LYS A 1 164 ? -9.227 11.122 11.197 1.00 92.94 164 LYS A CA 1
ATOM 1335 C C . LYS A 1 164 ? -10.562 10.466 11.526 1.00 92.94 164 LYS A C 1
ATOM 1337 O O . LYS A 1 164 ? -11.590 11.125 11.437 1.00 92.94 164 LYS A O 1
ATOM 1342 N N . TYR A 1 165 ? -10.521 9.202 11.918 1.00 93.38 165 TYR A N 1
ATOM 1343 C CA . TYR A 1 165 ? -11.692 8.406 12.255 1.00 93.38 165 TYR A CA 1
ATOM 1344 C C . TYR A 1 165 ? -11.885 8.218 13.768 1.00 93.38 165 TYR A C 1
ATOM 1346 O O . TYR A 1 165 ? -12.680 7.381 14.198 1.00 93.38 165 TYR A O 1
ATOM 1354 N N . SER A 1 166 ? -11.160 9.000 14.578 1.00 91.50 166 SER A N 1
ATOM 1355 C CA . SER A 1 166 ? -11.214 8.994 16.046 1.00 91.50 166 SER A CA 1
ATOM 1356 C C . SER A 1 166 ? -10.990 7.621 16.694 1.00 91.50 166 SER A C 1
ATOM 1358 O O . SER A 1 166 ? -11.516 7.360 17.770 1.00 91.50 166 SER A O 1
ATOM 1360 N N . ILE A 1 167 ? -10.212 6.755 16.042 1.00 92.75 167 ILE A N 1
ATOM 1361 C CA . ILE A 1 167 ? -9.802 5.449 16.578 1.00 92.75 167 ILE A CA 1
ATOM 1362 C C . ILE A 1 167 ? -8.647 5.636 17.573 1.00 92.75 167 ILE A C 1
ATOM 1364 O O . ILE A 1 167 ? -8.609 5.033 18.638 1.00 92.75 167 ILE A O 1
ATOM 1368 N N . VAL A 1 168 ? -7.686 6.485 17.199 1.00 92.69 168 VAL A N 1
ATOM 1369 C CA . VAL A 1 168 ? -6.534 6.875 18.022 1.00 92.69 168 VAL A CA 1
ATOM 1370 C C . VAL A 1 168 ? -6.449 8.391 17.962 1.00 92.69 168 VAL A C 1
ATOM 1372 O O . VAL A 1 168 ? -6.035 8.943 16.942 1.00 92.69 168 VAL A O 1
ATOM 1375 N N . ASN A 1 169 ? -6.901 9.073 19.007 1.00 91.19 169 ASN A N 1
ATOM 1376 C CA . ASN A 1 169 ? -7.027 10.529 19.041 1.00 91.19 169 ASN A CA 1
ATOM 1377 C C . ASN A 1 169 ? -6.281 11.184 20.210 1.00 91.19 169 ASN A C 1
ATOM 1379 O O . ASN A 1 169 ? -6.153 12.410 20.236 1.00 91.19 169 ASN A O 1
ATOM 1383 N N . LYS A 1 170 ? -5.762 10.392 21.153 1.00 94.25 170 LYS A N 1
ATOM 1384 C CA . LYS A 1 170 ? -5.070 10.920 22.323 1.00 94.25 170 LYS A CA 1
ATOM 1385 C C . LYS A 1 170 ? -3.751 11.591 21.928 1.00 94.25 170 LYS A C 1
ATOM 1387 O O . LYS A 1 170 ? -2.881 10.982 21.303 1.00 94.25 170 LYS A O 1
ATOM 1392 N N . VAL A 1 171 ? -3.590 12.856 22.319 1.00 93.94 171 VAL A N 1
ATOM 1393 C CA . VAL A 1 171 ? -2.461 13.706 21.899 1.00 93.94 171 VAL A CA 1
ATOM 1394 C C . VAL A 1 171 ? -1.121 13.099 22.311 1.00 93.94 171 VAL A C 1
ATOM 1396 O O . VAL A 1 171 ? -0.195 13.051 21.504 1.00 93.94 171 VAL A O 1
ATOM 1399 N N . GLU A 1 172 ? -1.020 12.571 23.531 1.00 95.00 172 GLU A N 1
ATOM 1400 C CA . GLU A 1 172 ? 0.216 11.971 24.038 1.00 95.00 172 GLU A CA 1
ATOM 1401 C C . GLU A 1 172 ? 0.578 10.681 23.293 1.00 95.00 172 GLU A C 1
ATOM 1403 O O . GLU A 1 172 ? 1.756 10.375 23.108 1.00 95.00 172 GLU A O 1
ATOM 1408 N N . VAL A 1 173 ? -0.429 9.932 22.835 1.00 94.88 173 VAL A N 1
ATOM 1409 C CA . VAL A 1 173 ? -0.224 8.735 22.014 1.00 94.88 173 VAL A CA 1
ATOM 1410 C C . VAL A 1 173 ? 0.288 9.128 20.637 1.00 94.88 173 VAL A C 1
ATOM 1412 O O . VAL A 1 173 ? 1.304 8.598 20.194 1.00 94.88 173 VAL A O 1
ATOM 1415 N N . ILE A 1 174 ? -0.352 10.093 19.979 1.00 94.75 174 ILE A N 1
ATOM 1416 C CA . ILE A 1 174 ? 0.078 10.576 18.661 1.00 94.75 174 ILE A CA 1
ATOM 1417 C C . ILE A 1 174 ? 1.508 11.131 18.727 1.00 94.75 174 ILE A C 1
ATOM 1419 O O . ILE A 1 174 ? 2.331 10.788 17.876 1.00 94.75 174 ILE A O 1
ATOM 1423 N N . ALA A 1 175 ? 1.828 11.916 19.760 1.00 95.25 175 ALA A N 1
ATOM 1424 C CA . ALA A 1 175 ? 3.170 12.450 19.981 1.00 95.25 175 ALA A CA 1
ATOM 1425 C C . ALA A 1 175 ? 4.217 11.338 20.156 1.00 95.25 175 ALA A C 1
ATOM 1427 O O . ALA A 1 175 ? 5.298 11.414 19.577 1.00 95.25 175 ALA A O 1
ATOM 1428 N N . LEU A 1 176 ? 3.887 10.267 20.888 1.00 96.38 176 LEU A N 1
ATOM 1429 C CA . LEU A 1 176 ? 4.774 9.114 21.050 1.00 96.38 176 LEU A CA 1
ATOM 1430 C C . LEU A 1 176 ? 5.038 8.385 19.723 1.00 96.38 176 LEU A C 1
ATOM 1432 O O . LEU A 1 176 ? 6.164 7.958 19.460 1.00 96.38 176 LEU A O 1
ATOM 1436 N N . PHE A 1 177 ? 4.012 8.212 18.887 1.00 96.25 177 PHE A N 1
ATOM 1437 C CA . PHE A 1 177 ? 4.209 7.642 17.555 1.00 96.25 177 PHE A CA 1
ATOM 1438 C C . PHE A 1 177 ? 5.121 8.533 16.707 1.00 96.25 177 PHE A C 1
ATOM 1440 O O . PHE A 1 177 ? 6.029 8.018 16.057 1.00 96.25 177 PHE A O 1
ATOM 1447 N N . ASP A 1 178 ? 4.899 9.846 16.713 1.00 95.19 178 ASP A N 1
ATOM 1448 C CA . ASP A 1 178 ? 5.720 10.783 15.948 1.00 95.19 178 ASP A CA 1
ATOM 1449 C C . ASP A 1 178 ? 7.187 10.749 16.402 1.00 95.19 178 ASP A C 1
ATOM 1451 O O . ASP A 1 178 ? 8.084 10.563 15.577 1.00 95.19 178 ASP A O 1
ATOM 1455 N N . GLU A 1 179 ? 7.428 10.778 17.716 1.00 95.94 179 GLU A N 1
ATOM 1456 C CA . GLU A 1 179 ? 8.759 10.670 18.326 1.00 95.94 179 GLU A CA 1
ATOM 1457 C C . GLU A 1 179 ? 9.539 9.442 17.822 1.00 95.94 179 GLU A C 1
ATOM 1459 O O . GLU A 1 179 ? 10.717 9.546 17.476 1.00 95.94 179 GLU A O 1
ATOM 1464 N N . LEU A 1 180 ? 8.891 8.274 17.751 1.00 95.00 180 LEU A N 1
ATOM 1465 C CA . LEU A 1 180 ? 9.546 7.022 17.357 1.00 95.00 180 LEU A CA 1
ATOM 1466 C C . LEU A 1 180 ? 9.674 6.854 15.835 1.00 95.00 180 LEU A C 1
ATOM 1468 O O . LEU A 1 180 ? 10.624 6.226 15.357 1.00 95.00 180 LEU A O 1
ATOM 1472 N N . LEU A 1 181 ? 8.719 7.370 15.058 1.00 95.38 181 LEU A N 1
ATOM 1473 C CA . LEU A 1 181 ? 8.659 7.144 13.612 1.00 95.38 181 LEU A CA 1
ATOM 1474 C C . LEU A 1 181 ? 9.426 8.204 12.817 1.00 95.38 181 LEU A C 1
ATOM 1476 O O . LEU A 1 181 ? 10.123 7.853 11.858 1.00 95.38 181 LEU A O 1
ATOM 1480 N N . SER A 1 182 ? 9.345 9.478 13.200 1.00 93.38 182 SER A N 1
ATOM 1481 C CA . SER A 1 182 ? 9.936 10.590 12.446 1.00 93.38 182 SER A CA 1
ATOM 1482 C C . SER A 1 182 ? 11.450 10.474 12.222 1.00 93.38 182 SER A C 1
ATOM 1484 O O . SER A 1 182 ? 11.882 10.651 11.075 1.00 93.38 182 SER A O 1
ATOM 1486 N N . PRO A 1 183 ? 12.276 10.067 13.210 1.00 92.38 183 PRO A N 1
ATOM 1487 C CA . PRO A 1 183 ? 13.712 9.861 12.994 1.00 92.38 183 PRO A CA 1
ATOM 1488 C C . PRO A 1 183 ? 14.022 8.792 11.934 1.00 92.38 183 PRO A C 1
ATOM 1490 O O . PRO A 1 183 ? 14.941 8.946 11.122 1.00 92.38 183 PRO A O 1
ATOM 1493 N N . LEU A 1 184 ? 13.237 7.710 11.896 1.00 91.12 184 LEU A N 1
ATOM 1494 C CA . LEU A 1 184 ? 13.386 6.651 10.894 1.00 91.12 184 LEU A CA 1
ATOM 1495 C C . LEU A 1 184 ? 12.975 7.147 9.506 1.00 91.12 184 LEU A C 1
ATOM 1497 O O . LEU A 1 184 ? 13.661 6.878 8.521 1.00 91.12 184 LEU A O 1
ATOM 1501 N N . ILE A 1 185 ? 11.879 7.902 9.423 1.00 90.00 185 ILE A N 1
ATOM 1502 C CA . ILE A 1 185 ? 11.365 8.447 8.164 1.00 90.00 185 ILE A CA 1
ATOM 1503 C C . ILE A 1 185 ? 12.348 9.461 7.564 1.00 90.00 185 ILE A C 1
ATOM 1505 O O . ILE A 1 185 ? 12.607 9.409 6.357 1.00 90.00 185 ILE A O 1
ATOM 1509 N N . ALA A 1 186 ? 12.947 10.324 8.389 1.00 88.06 186 ALA A N 1
ATOM 1510 C CA . ALA A 1 186 ? 13.925 11.324 7.961 1.00 88.06 186 ALA A CA 1
ATOM 1511 C C . ALA A 1 186 ? 15.164 10.693 7.295 1.00 88.06 186 ALA A C 1
ATOM 1513 O O . ALA A 1 186 ? 15.650 11.194 6.277 1.00 88.06 186 ALA A O 1
ATOM 1514 N N . ARG A 1 187 ? 15.619 9.525 7.777 1.00 84.75 187 ARG A N 1
ATOM 1515 C CA . ARG A 1 187 ? 16.745 8.777 7.177 1.00 84.75 187 ARG A CA 1
ATOM 1516 C C . ARG A 1 187 ? 16.523 8.392 5.712 1.00 84.75 187 ARG A C 1
ATOM 1518 O O . ARG A 1 187 ? 17.492 8.201 4.980 1.00 84.75 187 ARG A O 1
ATOM 1525 N N . LYS A 1 188 ? 15.275 8.319 5.234 1.00 76.25 188 LYS A N 1
ATOM 1526 C CA . LYS A 1 188 ? 14.978 8.012 3.825 1.00 76.25 188 LYS A CA 1
ATOM 1527 C C . LYS A 1 188 ? 15.580 9.033 2.862 1.00 76.25 188 LYS A C 1
ATOM 1529 O O . LYS A 1 188 ? 15.985 8.654 1.766 1.00 76.25 188 LYS A O 1
ATOM 1534 N N . ALA A 1 189 ? 15.607 10.311 3.243 1.00 67.19 189 ALA A N 1
ATOM 1535 C CA . ALA A 1 189 ? 16.196 11.354 2.410 1.00 67.19 189 ALA A CA 1
ATOM 1536 C C . ALA A 1 189 ? 17.698 11.106 2.199 1.00 67.19 189 ALA A C 1
ATOM 1538 O O . ALA A 1 189 ? 18.177 11.250 1.078 1.00 67.19 189 ALA A O 1
ATOM 1539 N N . ALA A 1 190 ? 18.395 10.637 3.239 1.00 67.44 190 ALA A N 1
ATOM 1540 C CA . ALA A 1 190 ? 19.809 10.278 3.177 1.00 67.44 190 ALA A CA 1
ATOM 1541 C C . ALA A 1 190 ? 20.072 8.991 2.369 1.00 67.44 190 ALA A C 1
ATOM 1543 O O . ALA A 1 190 ? 21.088 8.895 1.691 1.00 67.44 190 ALA A O 1
ATOM 1544 N N . LEU A 1 191 ? 19.152 8.016 2.397 1.00 66.81 191 LEU A N 1
ATOM 1545 C CA . LEU A 1 191 ? 19.297 6.743 1.668 1.00 66.81 191 LEU A CA 1
ATOM 1546 C C . LEU A 1 191 ? 18.802 6.773 0.214 1.00 66.81 191 LEU A C 1
ATOM 1548 O O . LEU A 1 191 ? 18.966 5.793 -0.513 1.00 66.81 191 LEU A O 1
ATOM 1552 N N . ARG A 1 192 ? 18.163 7.858 -0.237 1.00 63.50 192 ARG A N 1
ATOM 1553 C CA . ARG A 1 192 ? 17.769 8.008 -1.643 1.00 63.50 192 ARG A CA 1
ATOM 1554 C C . ARG A 1 192 ? 19.021 8.226 -2.497 1.00 63.50 192 ARG A C 1
ATOM 1556 O O . ARG A 1 192 ? 19.370 9.358 -2.821 1.00 63.50 192 ARG A O 1
ATOM 1563 N N . HIS A 1 193 ? 19.655 7.140 -2.936 1.00 56.75 193 HIS A N 1
ATOM 1564 C CA . HIS A 1 193 ? 20.497 7.176 -4.129 1.00 56.75 193 HIS A CA 1
ATOM 1565 C C . HIS A 1 193 ? 19.593 7.588 -5.295 1.00 56.75 193 HIS A C 1
ATOM 1567 O O . HIS A 1 193 ? 18.736 6.818 -5.726 1.00 56.75 193 HIS A O 1
ATOM 1573 N N . LYS A 1 194 ? 19.691 8.856 -5.717 1.00 55.50 194 LYS A N 1
ATOM 1574 C CA . LYS A 1 194 ? 18.722 9.470 -6.637 1.00 55.50 194 LYS A CA 1
ATOM 1575 C C . LYS A 1 194 ? 18.624 8.729 -7.973 1.00 55.50 194 LYS A C 1
ATOM 1577 O O . LYS A 1 194 ? 17.527 8.679 -8.512 1.00 55.50 194 LYS A O 1
ATOM 1582 N N . HIS A 1 195 ? 19.699 8.099 -8.451 1.00 59.22 195 HIS A N 1
ATOM 1583 C CA . HIS A 1 195 ? 19.709 7.290 -9.671 1.00 59.22 195 HIS A CA 1
ATOM 1584 C C . HIS A 1 195 ? 20.757 6.175 -9.562 1.00 59.22 195 HIS A C 1
ATOM 1586 O O . HIS A 1 195 ? 21.780 6.354 -8.899 1.00 59.22 195 HIS A O 1
ATOM 1592 N N . ALA A 1 196 ? 20.517 5.034 -10.215 1.00 59.81 196 ALA A N 1
ATOM 1593 C CA . ALA A 1 196 ? 21.576 4.058 -10.447 1.00 59.81 196 ALA A CA 1
ATOM 1594 C C . ALA A 1 196 ? 22.646 4.721 -11.327 1.00 59.81 196 ALA A C 1
ATOM 1596 O O . ALA A 1 196 ? 22.343 5.192 -12.421 1.00 59.81 196 ALA A O 1
ATOM 1597 N N . VAL A 1 197 ? 23.879 4.804 -10.833 1.00 69.38 197 VAL A N 1
ATOM 1598 C CA . VAL A 1 197 ? 25.004 5.335 -11.608 1.00 69.38 197 VAL A CA 1
ATOM 1599 C C . VAL A 1 197 ? 25.584 4.180 -12.413 1.00 69.38 197 VAL A C 1
ATOM 1601 O O . VAL A 1 197 ? 26.113 3.234 -11.833 1.00 69.38 197 VAL A O 1
ATOM 1604 N N . ILE A 1 198 ? 25.477 4.240 -13.742 1.00 75.19 198 ILE A N 1
ATOM 1605 C CA . ILE A 1 198 ? 26.175 3.300 -14.625 1.00 75.19 198 ILE A CA 1
ATOM 1606 C C . ILE A 1 198 ? 27.646 3.735 -14.670 1.00 75.19 198 ILE A C 1
ATOM 1608 O O . ILE A 1 198 ? 27.918 4.865 -15.081 1.00 75.19 198 ILE A O 1
ATOM 1612 N N . PRO A 1 199 ? 28.611 2.890 -14.262 1.00 87.00 199 PRO A N 1
ATOM 1613 C CA . PRO A 1 199 ? 30.020 3.250 -14.341 1.00 87.00 199 PRO A CA 1
ATOM 1614 C C . PRO A 1 199 ? 30.426 3.575 -15.781 1.00 87.00 199 PRO A C 1
ATOM 1616 O O . PRO A 1 199 ? 30.085 2.838 -16.709 1.00 87.00 199 PRO A O 1
ATOM 1619 N N . THR A 1 200 ? 31.222 4.628 -15.972 1.00 87.62 200 THR A N 1
ATOM 1620 C CA . THR A 1 200 ? 31.615 5.134 -17.300 1.00 87.62 200 THR A CA 1
ATOM 1621 C C . THR A 1 200 ? 32.208 4.052 -18.203 1.00 87.62 200 THR A C 1
ATOM 1623 O O . THR A 1 200 ? 31.936 4.023 -19.399 1.00 87.62 200 THR A O 1
ATOM 1626 N N . ARG A 1 201 ? 32.992 3.125 -17.638 1.00 91.12 201 ARG A N 1
ATOM 1627 C CA . ARG A 1 201 ? 33.575 2.004 -18.390 1.00 91.12 201 ARG A CA 1
ATOM 1628 C C . ARG A 1 201 ? 32.504 1.074 -18.965 1.00 91.12 201 ARG A C 1
ATOM 1630 O O . ARG A 1 201 ? 32.630 0.659 -20.109 1.00 91.12 201 ARG A O 1
ATOM 1637 N N . ILE A 1 202 ? 31.464 0.773 -18.190 1.00 90.75 202 ILE A N 1
ATOM 1638 C CA . ILE A 1 202 ? 30.356 -0.080 -18.630 1.00 90.75 202 ILE A CA 1
ATOM 1639 C C . ILE A 1 202 ? 29.543 0.634 -19.709 1.00 90.75 202 ILE A C 1
ATOM 1641 O O . ILE A 1 202 ? 29.260 0.032 -20.738 1.00 90.75 202 ILE A O 1
ATOM 1645 N N . MET A 1 203 ? 29.258 1.929 -19.527 1.00 90.44 203 MET A N 1
ATOM 1646 C CA . MET A 1 203 ? 28.557 2.722 -20.543 1.00 90.44 203 MET A CA 1
ATOM 1647 C C . MET A 1 203 ? 29.304 2.707 -21.884 1.00 90.44 203 MET A C 1
ATOM 1649 O O . MET A 1 203 ? 28.706 2.411 -22.909 1.00 90.44 203 MET A O 1
ATOM 1653 N N . LYS A 1 204 ? 30.626 2.932 -21.884 1.00 93.00 204 LYS A N 1
ATOM 1654 C CA . LYS A 1 204 ? 31.438 2.895 -23.114 1.00 93.00 204 LYS A CA 1
ATOM 1655 C C . LYS A 1 204 ? 31.392 1.543 -23.831 1.00 93.00 204 LYS A C 1
ATOM 1657 O O . LYS A 1 204 ? 31.360 1.515 -25.055 1.00 93.00 204 LYS A O 1
ATOM 1662 N N . LEU A 1 205 ? 31.398 0.435 -23.085 1.00 94.88 205 LEU A N 1
ATOM 1663 C CA . LEU A 1 205 ? 31.290 -0.906 -23.671 1.00 94.88 205 LEU A CA 1
ATOM 1664 C C . LEU A 1 205 ? 29.925 -1.124 -24.327 1.00 94.88 205 LEU A C 1
ATOM 1666 O O . LEU A 1 205 ? 29.865 -1.657 -25.428 1.00 94.88 205 LEU A O 1
ATOM 1670 N N . ILE A 1 206 ? 28.852 -0.674 -23.670 1.00 93.06 206 ILE A N 1
ATOM 1671 C CA . ILE A 1 206 ? 27.493 -0.754 -24.212 1.00 93.06 206 ILE A CA 1
ATOM 1672 C C . ILE A 1 206 ? 27.387 0.064 -25.502 1.00 93.06 206 ILE A C 1
ATOM 1674 O O . ILE A 1 206 ? 26.909 -0.463 -26.500 1.00 93.06 206 ILE A O 1
ATOM 1678 N N . LEU A 1 207 ? 27.859 1.316 -25.499 1.00 94.81 207 LEU A N 1
ATOM 1679 C CA . LEU A 1 207 ? 27.801 2.193 -26.675 1.00 94.81 207 LEU A CA 1
ATOM 1680 C C . LEU A 1 207 ? 28.549 1.597 -27.865 1.00 94.81 207 LEU A C 1
ATOM 1682 O O . LEU A 1 207 ? 27.981 1.497 -28.946 1.00 94.81 207 LEU A O 1
ATOM 1686 N N . LYS A 1 208 ? 29.773 1.111 -27.636 1.00 95.56 208 LYS A N 1
ATOM 1687 C CA . LYS A 1 208 ? 30.590 0.497 -28.685 1.00 95.56 208 LYS A CA 1
ATOM 1688 C C . LYS A 1 208 ? 29.924 -0.733 -29.303 1.00 95.56 208 LYS A C 1
ATOM 1690 O O . LYS A 1 208 ? 30.018 -0.937 -30.507 1.00 95.56 208 LYS A O 1
ATOM 1695 N N . GLU A 1 209 ? 29.276 -1.563 -28.486 1.00 93.88 209 GLU A N 1
ATOM 1696 C CA . GLU A 1 209 ? 28.533 -2.714 -29.003 1.00 93.88 209 GLU A CA 1
ATOM 1697 C C . GLU A 1 209 ? 27.320 -2.267 -29.824 1.00 93.88 209 GLU A C 1
ATOM 1699 O O . GLU A 1 209 ? 27.081 -2.814 -30.892 1.00 93.88 209 GLU A O 1
ATOM 1704 N N . CYS A 1 210 ? 26.586 -1.245 -29.373 1.00 94.56 210 CYS A N 1
ATOM 1705 C CA . CYS A 1 210 ? 25.439 -0.725 -30.120 1.00 94.56 210 CYS A CA 1
ATOM 1706 C C . CYS A 1 210 ? 25.850 -0.146 -31.483 1.00 94.56 210 CYS A C 1
ATOM 1708 O O . CYS A 1 210 ? 25.192 -0.432 -32.477 1.00 94.56 210 CYS A O 1
ATOM 1710 N N . GLU A 1 211 ? 26.933 0.634 -31.531 1.00 93.75 211 GLU A N 1
ATOM 1711 C CA . GLU A 1 211 ? 27.479 1.206 -32.772 1.00 93.75 211 GLU A CA 1
ATOM 1712 C C . GLU A 1 211 ? 27.901 0.103 -33.748 1.00 93.75 211 GLU A C 1
ATOM 1714 O O . GLU A 1 211 ? 27.466 0.096 -34.894 1.00 93.75 211 GLU A O 1
ATOM 1719 N N . LYS A 1 212 ? 28.634 -0.907 -33.264 1.00 94.25 212 LYS A N 1
ATOM 1720 C CA . LYS A 1 212 ? 29.064 -2.043 -34.087 1.00 94.25 212 LYS A CA 1
ATOM 1721 C C . LYS A 1 212 ? 27.890 -2.792 -34.729 1.00 94.25 212 LYS A C 1
ATOM 1723 O O . LYS A 1 212 ? 28.005 -3.250 -35.859 1.00 94.25 212 LYS A O 1
ATOM 1728 N N . GLN A 1 213 ? 26.785 -2.965 -34.006 1.00 91.94 213 GLN A N 1
ATOM 1729 C CA . GLN A 1 213 ? 25.610 -3.664 -34.538 1.00 91.94 213 GLN A CA 1
ATOM 1730 C C . GLN A 1 213 ? 24.893 -2.840 -35.615 1.00 91.94 213 GLN A C 1
ATOM 1732 O O . GLN A 1 213 ? 24.386 -3.419 -36.572 1.00 91.94 213 GLN A O 1
ATOM 1737 N N . LEU A 1 214 ? 24.903 -1.506 -35.506 1.00 90.75 214 LEU A N 1
ATOM 1738 C CA . LEU A 1 214 ? 24.422 -0.635 -36.581 1.00 90.75 214 LEU A CA 1
ATOM 1739 C C . LEU A 1 214 ? 25.329 -0.709 -37.811 1.00 90.75 214 LEU A C 1
ATOM 1741 O O . LEU A 1 214 ? 24.811 -0.860 -38.910 1.00 90.75 214 LEU A O 1
ATOM 1745 N N . ASP A 1 215 ? 26.652 -0.702 -37.631 1.00 92.25 215 ASP A N 1
ATOM 1746 C CA . ASP A 1 215 ? 27.598 -0.831 -38.749 1.00 92.25 215 ASP A CA 1
ATOM 1747 C C . ASP A 1 215 ? 27.392 -2.145 -39.522 1.00 92.25 215 ASP A C 1
ATOM 1749 O O . ASP A 1 215 ? 27.452 -2.167 -40.748 1.00 92.25 215 ASP A O 1
ATOM 1753 N N . VAL A 1 216 ? 27.127 -3.252 -38.815 1.00 90.50 216 VAL A N 1
ATOM 1754 C CA . VAL A 1 216 ? 26.829 -4.549 -39.447 1.00 90.50 216 VAL A CA 1
ATOM 1755 C C . VAL A 1 216 ? 25.531 -4.485 -40.245 1.00 90.50 216 VAL A C 1
ATOM 1757 O O . VAL A 1 216 ? 25.479 -5.010 -41.352 1.00 90.50 216 VAL A O 1
ATOM 1760 N N . ALA A 1 217 ? 24.490 -3.859 -39.701 1.00 90.50 217 ALA A N 1
ATOM 1761 C CA . ALA A 1 217 ? 23.211 -3.729 -40.385 1.00 90.50 217 ALA A CA 1
ATOM 1762 C C . ALA A 1 217 ? 23.278 -2.829 -41.624 1.00 90.50 217 ALA A C 1
ATOM 1764 O O . ALA A 1 217 ? 22.651 -3.142 -42.635 1.00 90.50 217 ALA A O 1
ATOM 1765 N N . GLU A 1 218 ? 24.060 -1.750 -41.560 1.00 91.00 218 GLU A N 1
ATOM 1766 C CA . GLU A 1 218 ? 24.246 -0.794 -42.655 1.00 91.00 218 GLU A CA 1
ATOM 1767 C C . GLU A 1 218 ? 24.746 -1.491 -43.930 1.00 91.00 218 GLU A C 1
ATOM 1769 O O . GLU A 1 218 ? 24.256 -1.216 -45.021 1.00 91.00 218 GLU A O 1
ATOM 1774 N N . VAL A 1 219 ? 25.647 -2.475 -43.792 1.00 92.62 219 VAL A N 1
ATOM 1775 C CA . VAL A 1 219 ? 26.169 -3.279 -44.916 1.00 92.62 219 VAL A CA 1
ATOM 1776 C C . VAL A 1 219 ? 25.054 -3.983 -45.695 1.00 92.62 219 VAL A C 1
ATOM 1778 O O . VAL A 1 219 ? 25.155 -4.149 -46.908 1.00 92.62 219 VAL A O 1
ATOM 1781 N N . TYR A 1 220 ? 23.986 -4.392 -45.011 1.00 91.25 220 TYR A N 1
ATOM 1782 C CA . TYR A 1 220 ? 22.868 -5.119 -45.609 1.00 91.25 220 TYR A CA 1
ATOM 1783 C C . TYR A 1 220 ? 21.661 -4.227 -45.924 1.00 91.25 220 TYR A C 1
ATOM 1785 O O . TYR A 1 220 ? 20.673 -4.705 -46.491 1.00 91.25 220 TYR A O 1
ATOM 1793 N N . PHE A 1 221 ? 21.722 -2.941 -45.565 1.00 89.88 221 PHE A N 1
ATOM 1794 C CA . PHE A 1 221 ? 20.586 -2.032 -45.649 1.00 89.88 221 PHE A CA 1
ATOM 1795 C C . PHE A 1 221 ? 20.118 -1.815 -47.087 1.00 89.88 221 PHE A C 1
ATOM 1797 O O . PHE A 1 221 ? 18.921 -1.905 -47.341 1.00 89.88 221 PHE A O 1
ATOM 1804 N N . GLU A 1 222 ? 21.033 -1.618 -48.040 1.00 91.25 222 GLU A N 1
ATOM 1805 C CA . GLU A 1 222 ? 20.668 -1.416 -49.451 1.00 91.25 222 GLU A CA 1
ATOM 1806 C C . GLU A 1 222 ? 19.937 -2.633 -50.043 1.00 91.25 222 GLU A C 1
ATOM 1808 O O . GLU A 1 222 ? 18.929 -2.476 -50.737 1.00 91.25 222 GLU A O 1
ATOM 1813 N N . ARG A 1 223 ? 20.392 -3.858 -49.726 1.00 89.44 223 ARG A N 1
ATOM 1814 C CA . ARG A 1 223 ? 19.746 -5.105 -50.181 1.00 89.44 223 ARG A CA 1
ATOM 1815 C C . ARG A 1 223 ? 18.341 -5.230 -49.595 1.00 89.44 223 ARG A C 1
ATOM 1817 O O . ARG A 1 223 ? 17.390 -5.464 -50.337 1.00 89.44 223 ARG A O 1
ATOM 1824 N N . TRP A 1 224 ? 18.197 -5.005 -48.287 1.00 90.38 224 TRP A N 1
ATOM 1825 C CA . TRP A 1 224 ? 16.894 -5.008 -47.619 1.00 90.38 224 TRP A CA 1
ATOM 1826 C C . TRP A 1 224 ? 15.954 -3.938 -48.199 1.00 90.38 224 TRP A C 1
ATOM 1828 O O . TRP A 1 224 ? 14.806 -4.232 -48.535 1.00 90.38 224 TRP A O 1
ATOM 1838 N N . GLN A 1 225 ? 16.449 -2.712 -48.378 1.00 90.19 225 GLN A N 1
ATOM 1839 C CA . GLN A 1 225 ? 15.686 -1.582 -48.906 1.00 90.19 225 GLN A CA 1
ATOM 1840 C C . GLN A 1 225 ? 15.194 -1.846 -50.333 1.00 90.19 225 GLN A C 1
ATOM 1842 O O . GLN A 1 225 ? 14.050 -1.524 -50.652 1.00 90.19 225 GLN A O 1
ATOM 1847 N N . SER A 1 226 ? 16.022 -2.457 -51.181 1.00 90.00 226 SER A N 1
ATOM 1848 C CA . SER A 1 226 ? 15.648 -2.824 -52.550 1.00 90.00 226 SER A CA 1
ATOM 1849 C C . SER A 1 226 ? 14.437 -3.767 -52.584 1.00 90.00 226 SER A C 1
ATOM 1851 O O . SER A 1 226 ? 13.476 -3.519 -53.318 1.00 90.00 226 SER A O 1
ATOM 1853 N N . ILE A 1 227 ? 14.431 -4.799 -51.731 1.00 86.31 227 ILE A N 1
ATOM 1854 C CA . ILE A 1 227 ? 13.321 -5.760 -51.626 1.00 86.31 227 ILE A CA 1
ATOM 1855 C C . ILE A 1 227 ? 12.049 -5.057 -51.125 1.00 86.31 227 ILE A C 1
ATOM 1857 O O . ILE A 1 227 ? 10.972 -5.243 -51.691 1.00 86.31 227 ILE A O 1
ATOM 1861 N N . GLN A 1 228 ? 12.164 -4.191 -50.111 1.00 86.38 228 GLN A N 1
ATOM 1862 C CA . GLN A 1 228 ? 11.024 -3.435 -49.572 1.00 86.38 228 GLN A CA 1
ATOM 1863 C C . GLN A 1 228 ? 10.435 -2.438 -50.579 1.00 86.38 228 GLN A C 1
ATOM 1865 O O . GLN A 1 228 ? 9.212 -2.317 -50.685 1.00 86.38 228 GLN A O 1
ATOM 1870 N N . ASN A 1 229 ? 11.280 -1.742 -51.343 1.00 87.56 229 ASN A N 1
ATOM 1871 C CA . ASN A 1 229 ? 10.834 -0.833 -52.400 1.00 87.56 229 ASN A CA 1
ATOM 1872 C C . ASN A 1 229 ? 10.118 -1.607 -53.507 1.00 87.56 229 ASN A C 1
ATOM 1874 O O . ASN A 1 229 ? 9.012 -1.244 -53.890 1.00 87.56 229 ASN A O 1
ATOM 1878 N N . THR A 1 230 ? 10.697 -2.729 -53.940 1.00 85.50 230 THR A N 1
ATOM 1879 C CA . THR A 1 230 ? 10.094 -3.606 -54.951 1.00 85.50 230 THR A CA 1
ATOM 1880 C C . THR A 1 230 ? 8.732 -4.130 -54.496 1.00 85.50 230 THR A C 1
ATOM 1882 O O . THR A 1 230 ? 7.774 -4.131 -55.270 1.00 85.50 230 THR A O 1
ATOM 1885 N N . LEU A 1 231 ? 8.608 -4.530 -53.226 1.00 83.19 231 LEU A N 1
ATOM 1886 C CA . LEU A 1 231 ? 7.328 -4.917 -52.638 1.00 83.19 231 LEU A CA 1
ATOM 1887 C C . LEU A 1 231 ? 6.338 -3.748 -52.664 1.00 83.19 231 LEU A C 1
ATOM 1889 O O . LEU A 1 231 ? 5.213 -3.917 -53.129 1.00 83.19 231 LEU A O 1
ATOM 1893 N N . THR A 1 232 ? 6.763 -2.565 -52.213 1.00 83.44 232 THR A N 1
ATOM 1894 C CA . THR A 1 232 ? 5.941 -1.344 -52.171 1.00 83.44 232 THR A CA 1
ATOM 1895 C C . THR A 1 232 ? 5.436 -0.950 -53.560 1.00 83.44 232 THR A C 1
ATOM 1897 O O . THR A 1 232 ? 4.262 -0.617 -53.700 1.00 83.44 232 THR A O 1
ATOM 1900 N N . ASP A 1 233 ? 6.269 -1.072 -54.594 1.00 84.88 233 ASP A N 1
ATOM 1901 C CA . ASP A 1 233 ? 5.906 -0.797 -55.989 1.00 84.88 233 ASP A CA 1
ATOM 1902 C C . ASP A 1 233 ? 4.892 -1.807 -56.549 1.00 84.88 233 ASP A C 1
ATOM 1904 O O . ASP A 1 233 ? 4.090 -1.472 -57.425 1.00 84.88 233 ASP A O 1
ATOM 1908 N N . ARG A 1 234 ? 4.880 -3.043 -56.031 1.00 83.38 234 ARG A N 1
ATOM 1909 C CA . ARG A 1 234 ? 3.904 -4.079 -56.411 1.00 83.38 234 ARG A CA 1
ATOM 1910 C C . ARG A 1 234 ? 2.557 -3.909 -55.711 1.00 83.38 234 ARG A C 1
ATOM 1912 O O . ARG A 1 234 ? 1.542 -4.308 -56.280 1.00 83.38 234 ARG A O 1
ATOM 1919 N N . VAL A 1 235 ? 2.512 -3.293 -54.522 1.00 77.06 235 VAL A N 1
ATOM 1920 C CA . VAL A 1 235 ? 1.276 -3.123 -53.726 1.00 77.06 235 VAL A CA 1
ATOM 1921 C C . VAL A 1 235 ? 0.118 -2.492 -54.524 1.00 77.06 235 VAL A C 1
ATOM 1923 O O . VAL A 1 235 ? -0.981 -3.047 -54.467 1.00 77.06 235 VAL A O 1
ATOM 1926 N N . PRO A 1 236 ? 0.301 -1.402 -55.301 1.00 77.38 236 PRO A N 1
ATOM 1927 C CA . PRO A 1 236 ? -0.778 -0.792 -56.085 1.00 77.38 236 PRO A CA 1
ATOM 1928 C C . PRO A 1 236 ? -1.369 -1.698 -57.173 1.00 77.38 236 PRO A C 1
ATOM 1930 O O . PRO A 1 236 ? -2.511 -1.494 -57.580 1.00 77.38 236 PRO A O 1
ATOM 1933 N N . ALA A 1 237 ? -0.601 -2.678 -57.660 1.00 75.50 237 ALA A N 1
ATOM 1934 C CA . ALA A 1 237 ? -1.031 -3.613 -58.697 1.00 75.50 237 ALA A CA 1
ATOM 1935 C C . ALA A 1 237 ? -1.779 -4.837 -58.132 1.00 75.50 237 ALA A C 1
ATOM 1937 O O . ALA A 1 237 ? -2.379 -5.601 -58.893 1.00 75.50 237 ALA A O 1
ATOM 1938 N N . LEU A 1 238 ? -1.773 -5.032 -56.808 1.00 72.38 238 LEU A N 1
ATOM 1939 C CA . LEU A 1 238 ? -2.490 -6.124 -56.154 1.00 72.38 238 LEU A CA 1
ATOM 1940 C C . LEU A 1 238 ? -3.997 -5.848 -56.123 1.00 72.38 238 LEU A C 1
ATOM 1942 O O . LEU A 1 238 ? -4.458 -4.747 -55.820 1.00 7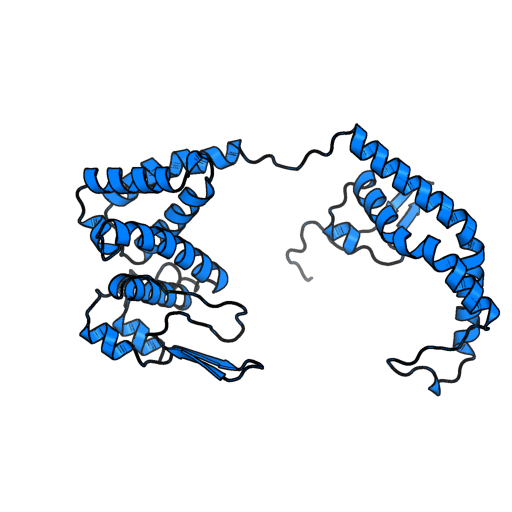2.38 238 LEU A O 1
ATOM 1946 N N . THR A 1 239 ? -4.801 -6.871 -56.418 1.00 65.12 239 THR A N 1
ATOM 1947 C CA . THR A 1 239 ? -6.261 -6.720 -56.427 1.00 65.12 239 THR A CA 1
ATOM 1948 C C . THR A 1 239 ? -6.811 -6.480 -55.009 1.00 65.12 239 THR A C 1
ATOM 1950 O O . THR A 1 239 ? -6.356 -7.136 -54.067 1.00 65.12 239 THR A O 1
ATOM 1953 N N . PRO A 1 240 ? -7.850 -5.631 -54.834 1.00 62.88 240 PRO A N 1
ATOM 1954 C CA . PRO A 1 240 ? -8.407 -5.256 -53.522 1.00 62.88 240 PRO A CA 1
ATOM 1955 C C . PRO A 1 240 ? -8.823 -6.434 -52.627 1.00 62.88 240 PRO A C 1
ATOM 1957 O O . PRO A 1 240 ? -8.874 -6.310 -51.406 1.00 62.88 240 PRO A O 1
ATOM 1960 N N . TRP A 1 241 ? -9.099 -7.594 -53.229 1.00 58.03 241 TRP A N 1
ATOM 1961 C CA . TRP A 1 241 ? -9.450 -8.836 -52.541 1.00 58.03 241 TRP A CA 1
ATOM 1962 C C . TRP A 1 241 ? -8.340 -9.390 -51.628 1.00 58.03 241 TRP A C 1
ATOM 1964 O O . TRP A 1 241 ? -8.654 -10.184 -50.741 1.00 58.03 241 TRP A O 1
ATOM 1974 N N . HIS A 1 242 ? -7.083 -8.958 -51.807 1.00 56.47 242 HIS A N 1
ATOM 1975 C CA . HIS A 1 242 ? -5.922 -9.392 -51.016 1.00 56.47 242 HIS A CA 1
ATOM 1976 C C . HIS A 1 242 ? -5.748 -8.638 -49.684 1.00 56.47 242 HIS A C 1
ATOM 1978 O O . HIS A 1 242 ? -4.976 -9.070 -48.831 1.00 56.47 242 HIS A O 1
ATOM 1984 N N . PHE A 1 243 ? -6.492 -7.550 -49.458 1.00 59.25 243 PHE A N 1
ATOM 1985 C CA . PHE A 1 243 ? -6.397 -6.741 -48.239 1.00 59.25 243 PHE A CA 1
ATOM 1986 C C . PHE A 1 243 ? -7.553 -7.052 -47.273 1.00 59.25 243 PHE A C 1
ATOM 1988 O O . PHE A 1 243 ? -8.464 -6.245 -47.085 1.00 59.25 243 PHE A O 1
ATOM 1995 N N . LYS A 1 244 ? -7.549 -8.239 -46.651 1.00 57.97 244 LYS A N 1
ATOM 1996 C CA . LYS A 1 244 ? -8.395 -8.530 -45.479 1.00 57.97 244 LYS A CA 1
ATOM 1997 C C . LYS A 1 244 ? -7.560 -8.423 -44.202 1.00 57.97 244 LYS A C 1
ATOM 1999 O O . LYS A 1 244 ? -6.380 -8.753 -44.185 1.00 57.97 244 LYS A O 1
ATOM 2004 N N . ASN A 1 245 ? -8.176 -8.000 -43.098 1.00 50.56 245 ASN A N 1
ATOM 2005 C CA . ASN A 1 245 ? -7.516 -8.066 -41.791 1.00 50.56 245 ASN A CA 1
ATOM 2006 C C . ASN A 1 245 ? -7.122 -9.523 -41.489 1.00 50.56 245 ASN A C 1
ATOM 2008 O O . ASN A 1 245 ? -7.997 -10.377 -41.349 1.00 50.56 245 ASN A O 1
ATOM 2012 N N . GLY A 1 246 ? -5.817 -9.791 -41.389 1.00 53.97 246 GLY A N 1
ATOM 2013 C CA . GLY A 1 246 ? -5.264 -11.114 -41.080 1.00 53.97 246 GLY A CA 1
ATOM 2014 C C . GLY A 1 246 ? -4.826 -11.962 -42.281 1.00 53.97 246 GLY A C 1
ATOM 2015 O O . GLY A 1 246 ? -4.419 -13.100 -42.067 1.00 53.97 246 GLY A O 1
ATOM 2016 N N . THR A 1 247 ? -4.883 -11.453 -43.519 1.00 55.94 247 THR A N 1
ATOM 2017 C CA . THR A 1 247 ? -4.271 -12.124 -44.681 1.00 55.94 247 THR A CA 1
ATOM 2018 C C . THR A 1 247 ? -2.853 -11.616 -44.929 1.00 55.94 247 THR A C 1
ATOM 2020 O O . THR A 1 247 ? -2.619 -10.409 -44.942 1.00 55.94 247 THR A O 1
ATOM 2023 N N . PHE A 1 248 ? -1.912 -12.541 -45.138 1.00 58.59 248 PHE A N 1
ATOM 2024 C CA . PHE A 1 248 ? -0.561 -12.229 -45.602 1.00 58.59 248 PHE A CA 1
ATOM 2025 C C . PHE A 1 248 ? -0.606 -11.857 -47.086 1.00 58.59 248 PHE A C 1
ATOM 2027 O O . PHE A 1 248 ? -1.320 -12.491 -47.864 1.00 58.59 248 PHE A O 1
ATOM 2034 N N . ILE A 1 249 ? 0.124 -10.809 -47.463 1.00 61.12 249 ILE A N 1
ATOM 2035 C CA . ILE A 1 249 ? 0.252 -10.390 -48.857 1.00 61.12 249 ILE A CA 1
ATOM 2036 C C . ILE A 1 249 ? 1.391 -11.200 -49.475 1.00 61.12 249 ILE A C 1
ATOM 2038 O O . ILE A 1 249 ? 2.552 -10.983 -49.141 1.00 61.12 249 ILE A O 1
ATOM 2042 N N . ASP A 1 250 ? 1.051 -12.117 -50.378 1.00 62.38 250 ASP A N 1
ATOM 2043 C CA . ASP A 1 250 ? 2.013 -12.891 -51.168 1.00 62.38 250 ASP A CA 1
ATOM 2044 C C . ASP A 1 250 ? 2.504 -12.046 -52.360 1.00 62.38 250 ASP A C 1
ATOM 2046 O O . ASP A 1 250 ? 2.086 -12.217 -53.504 1.00 62.38 250 ASP A O 1
ATOM 2050 N N . GLY A 1 251 ? 3.265 -10.991 -52.047 1.00 68.56 251 GLY A N 1
ATOM 2051 C CA . GLY A 1 251 ? 3.792 -10.021 -53.020 1.00 68.56 251 GLY A CA 1
ATOM 2052 C C . GLY A 1 251 ? 5.268 -10.230 -53.376 1.00 68.56 251 GLY A C 1
ATOM 2053 O O . GLY A 1 251 ? 5.803 -9.523 -54.238 1.00 68.56 251 GLY A O 1
ATOM 2054 N N . LEU A 1 252 ? 5.919 -11.177 -52.701 1.00 75.00 252 LEU A N 1
ATOM 2055 C CA . LEU A 1 252 ? 7.320 -11.534 -52.884 1.00 75.00 252 LEU A CA 1
ATOM 2056 C C . LEU A 1 252 ? 7.413 -12.841 -53.669 1.00 75.00 252 LEU A C 1
ATOM 2058 O O . LEU A 1 252 ? 6.608 -13.750 -53.493 1.00 75.00 252 LEU A O 1
ATOM 2062 N N . SER A 1 253 ? 8.412 -12.940 -54.533 1.00 81.12 253 SER A N 1
ATOM 2063 C CA . SER A 1 253 ? 8.828 -14.223 -55.091 1.00 81.12 253 SER A CA 1
ATOM 2064 C C . SER A 1 253 ? 9.458 -15.100 -54.004 1.00 81.12 253 SER A C 1
ATOM 2066 O O . SER A 1 253 ? 9.898 -14.608 -52.964 1.00 81.12 253 SER A O 1
ATOM 2068 N N . THR A 1 254 ? 9.535 -16.408 -54.252 1.00 81.62 254 THR A N 1
ATOM 2069 C CA . THR A 1 254 ? 10.179 -17.356 -53.329 1.00 81.62 254 THR A CA 1
ATOM 2070 C C . THR A 1 254 ? 11.633 -16.970 -53.039 1.00 81.62 254 THR A C 1
ATOM 2072 O O . THR A 1 254 ? 12.049 -17.031 -51.889 1.00 81.62 254 THR A O 1
ATOM 2075 N N . GLU A 1 255 ? 12.365 -16.484 -54.046 1.00 83.81 255 GLU A N 1
ATOM 2076 C CA . GLU A 1 255 ? 13.750 -16.015 -53.900 1.00 83.81 255 GLU A CA 1
ATOM 2077 C C . GLU A 1 255 ? 13.846 -14.759 -53.017 1.00 83.81 255 GLU A C 1
ATOM 2079 O O . GLU A 1 255 ? 14.677 -14.698 -52.119 1.00 83.81 255 GLU A O 1
ATOM 2084 N N . GLU A 1 256 ? 12.960 -13.773 -53.204 1.00 83.81 256 GLU A N 1
ATOM 2085 C CA . GLU A 1 256 ? 12.942 -12.556 -52.371 1.00 83.81 256 GLU A CA 1
ATOM 2086 C C . GLU A 1 256 ? 12.552 -12.847 -50.915 1.00 83.81 256 GLU A C 1
ATOM 2088 O O . GLU A 1 256 ? 12.990 -12.145 -50.004 1.00 83.81 256 GLU A O 1
ATOM 2093 N N . MET A 1 257 ? 11.717 -13.863 -50.692 1.00 82.62 257 MET A N 1
ATOM 2094 C CA . MET A 1 257 ? 11.339 -14.310 -49.353 1.00 82.62 257 MET A CA 1
ATOM 2095 C C . MET A 1 257 ? 12.515 -14.992 -48.643 1.00 82.62 257 MET A C 1
ATOM 2097 O O . MET A 1 257 ? 12.794 -14.661 -47.493 1.00 82.62 257 MET A O 1
ATOM 2101 N N . GLU A 1 258 ? 13.236 -15.878 -49.335 1.00 85.75 258 GLU A N 1
ATOM 2102 C CA . GLU A 1 258 ? 14.462 -16.504 -48.818 1.00 85.75 258 GLU A CA 1
ATOM 2103 C C . GLU A 1 258 ? 15.551 -15.458 -48.525 1.00 85.75 258 GLU A C 1
ATOM 2105 O O . GLU A 1 258 ? 16.185 -15.497 -47.468 1.00 85.75 258 GLU A O 1
ATOM 2110 N N . ASP A 1 259 ? 15.706 -14.467 -49.406 1.00 85.44 259 ASP A N 1
ATOM 2111 C CA . ASP A 1 259 ? 16.609 -13.331 -49.208 1.00 85.44 259 ASP A CA 1
ATOM 2112 C C . ASP A 1 259 ? 16.223 -12.492 -47.980 1.00 85.44 259 ASP A C 1
ATOM 2114 O O . ASP A 1 259 ? 17.088 -12.055 -47.218 1.00 85.44 259 ASP A O 1
ATOM 2118 N N . LEU A 1 260 ? 14.929 -12.252 -47.751 1.00 85.31 260 LEU A N 1
ATOM 2119 C CA . LEU A 1 260 ? 14.467 -11.501 -46.583 1.00 85.31 260 LEU A CA 1
ATOM 2120 C C . LEU A 1 260 ? 14.693 -12.282 -45.278 1.00 85.31 260 LEU A C 1
ATOM 2122 O O . LEU A 1 260 ? 15.077 -11.685 -44.268 1.00 85.31 260 LEU A O 1
ATOM 2126 N N . ASP A 1 261 ? 14.483 -13.598 -45.303 1.00 86.62 261 ASP A N 1
ATOM 2127 C CA . ASP A 1 261 ? 14.733 -14.490 -44.168 1.00 86.62 261 ASP A CA 1
ATOM 2128 C C . ASP A 1 261 ? 16.226 -14.533 -43.805 1.00 86.62 261 ASP A C 1
ATOM 2130 O O . ASP A 1 261 ? 16.571 -14.509 -42.619 1.00 86.62 261 ASP A O 1
ATOM 2134 N N . GLU A 1 262 ? 17.120 -14.512 -44.801 1.00 88.31 262 GLU A N 1
ATOM 2135 C CA . GLU A 1 262 ? 18.570 -14.385 -44.589 1.00 88.31 262 GLU A CA 1
ATOM 2136 C C . GLU A 1 262 ? 18.927 -13.051 -43.908 1.00 88.31 262 GLU A C 1
ATOM 2138 O O . GLU A 1 262 ? 19.797 -12.996 -43.035 1.00 88.31 262 GLU A O 1
ATOM 2143 N N . LEU A 1 263 ? 18.229 -11.969 -44.265 1.00 88.75 263 LEU A N 1
ATOM 2144 C CA . LEU A 1 263 ? 18.473 -10.626 -43.738 1.00 88.75 263 LEU A CA 1
ATOM 2145 C C . LEU A 1 263 ? 17.864 -10.386 -42.350 1.00 88.75 263 LEU A C 1
ATOM 2147 O O . LEU A 1 263 ? 18.383 -9.568 -41.584 1.00 88.75 263 LEU A O 1
ATOM 2151 N N . HIS A 1 264 ? 16.787 -11.089 -41.994 1.00 87.75 264 HIS A N 1
ATOM 2152 C CA . HIS A 1 264 ? 16.031 -10.883 -40.755 1.00 87.75 264 HIS A CA 1
ATOM 2153 C C . HIS A 1 264 ? 16.893 -10.818 -39.472 1.00 87.75 264 HIS A C 1
ATOM 2155 O O . HIS A 1 264 ? 16.700 -9.888 -38.677 1.00 87.75 264 HIS A O 1
ATOM 2161 N N . PRO A 1 265 ? 17.883 -11.710 -39.245 1.00 87.69 265 PRO A N 1
ATOM 2162 C CA . PRO A 1 265 ? 18.714 -11.682 -38.039 1.00 87.69 265 PRO A CA 1
ATOM 2163 C C . PRO A 1 265 ? 19.493 -10.375 -37.851 1.00 87.69 265 PRO A C 1
ATOM 2165 O O . PRO A 1 265 ? 19.779 -9.988 -36.715 1.00 87.69 265 PRO A O 1
ATOM 2168 N N . HIS A 1 266 ? 19.825 -9.685 -38.946 1.00 86.69 266 HIS A N 1
ATOM 2169 C CA . HIS A 1 266 ? 20.560 -8.424 -38.904 1.00 86.69 266 HIS A CA 1
ATOM 2170 C C . HIS A 1 266 ? 19.686 -7.252 -38.451 1.00 86.69 266 HIS A C 1
ATOM 2172 O O . HIS A 1 266 ? 20.214 -6.327 -37.840 1.00 86.69 266 HIS A O 1
ATOM 2178 N N . PHE A 1 267 ? 18.366 -7.305 -38.673 1.00 87.12 267 PHE A N 1
ATOM 2179 C CA . PHE A 1 267 ? 17.444 -6.200 -38.382 1.00 87.12 267 PHE A CA 1
ATOM 2180 C C . PHE A 1 267 ? 16.587 -6.395 -37.123 1.00 87.12 267 PHE A C 1
ATOM 2182 O O . PHE A 1 267 ? 16.242 -5.402 -36.478 1.00 87.12 267 PHE A O 1
ATOM 2189 N N . ASP A 1 268 ? 16.309 -7.638 -36.709 1.00 85.44 268 ASP A N 1
ATOM 2190 C CA . ASP A 1 268 ? 15.425 -7.960 -35.568 1.00 85.44 268 ASP A CA 1
ATOM 2191 C C . ASP A 1 268 ? 15.838 -7.250 -34.261 1.00 85.44 268 ASP A C 1
ATOM 2193 O O . ASP A 1 268 ? 15.015 -6.798 -33.461 1.00 85.44 268 ASP A O 1
ATOM 2197 N N . THR A 1 269 ? 17.144 -7.060 -34.061 1.00 83.75 269 THR A N 1
ATOM 2198 C CA . THR A 1 269 ? 17.688 -6.497 -32.816 1.00 83.75 269 THR A CA 1
ATOM 2199 C C . THR A 1 269 ? 18.110 -5.029 -32.906 1.00 83.75 269 THR A C 1
ATOM 2201 O O . THR A 1 269 ? 18.326 -4.399 -31.864 1.00 83.75 269 THR A O 1
ATOM 2204 N N . ILE A 1 270 ? 18.153 -4.433 -34.104 1.00 88.94 270 ILE A N 1
ATOM 2205 C CA . ILE A 1 270 ? 18.622 -3.049 -34.326 1.00 88.94 270 ILE A CA 1
ATOM 2206 C C . ILE A 1 270 ? 17.855 -2.051 -33.478 1.00 88.94 270 ILE A C 1
ATOM 2208 O O . ILE A 1 270 ? 18.451 -1.161 -32.867 1.00 88.94 270 ILE A O 1
ATOM 2212 N N . ARG A 1 271 ? 16.531 -2.218 -33.390 1.00 86.62 271 ARG A N 1
ATOM 2213 C CA . ARG A 1 271 ? 15.665 -1.304 -32.638 1.00 86.62 271 ARG A CA 1
ATOM 2214 C C . ARG A 1 271 ? 16.140 -1.139 -31.195 1.00 86.62 271 ARG A C 1
ATOM 2216 O O . ARG A 1 271 ? 16.104 -0.036 -30.654 1.00 86.62 271 ARG A O 1
ATOM 2223 N N . ARG A 1 272 ? 16.621 -2.220 -30.574 1.00 89.06 272 ARG A N 1
ATOM 2224 C CA . ARG A 1 272 ? 17.148 -2.198 -29.206 1.00 89.06 272 ARG A CA 1
ATOM 2225 C C . ARG A 1 272 ? 18.452 -1.406 -29.113 1.00 89.06 272 ARG A C 1
ATOM 2227 O O . ARG A 1 272 ? 18.626 -0.659 -28.152 1.00 89.06 272 ARG A O 1
ATOM 2234 N N . TYR A 1 273 ? 19.356 -1.568 -30.073 1.00 92.75 273 TYR A N 1
ATOM 2235 C CA . TYR A 1 273 ? 20.641 -0.868 -30.086 1.00 92.75 273 TYR A CA 1
ATOM 2236 C C . TYR A 1 273 ? 20.463 0.628 -30.365 1.00 92.75 273 TYR A C 1
ATOM 2238 O O . TYR A 1 273 ? 20.958 1.454 -29.596 1.00 92.75 273 TYR A O 1
ATOM 2246 N N . ALA A 1 274 ? 19.653 0.982 -31.366 1.00 89.75 274 ALA A N 1
ATOM 2247 C CA . ALA A 1 274 ? 19.292 2.367 -31.663 1.00 89.75 274 ALA A CA 1
ATOM 2248 C C . ALA A 1 274 ? 18.643 3.057 -30.450 1.00 89.75 274 ALA A C 1
ATOM 2250 O O . ALA A 1 274 ? 19.015 4.172 -30.091 1.00 89.75 274 ALA A O 1
ATOM 2251 N N . PHE A 1 275 ? 17.739 2.367 -29.747 1.00 90.44 275 PHE A N 1
ATOM 2252 C CA . PHE A 1 275 ? 17.101 2.879 -28.532 1.00 90.44 275 PHE A CA 1
ATOM 2253 C C . PHE A 1 275 ? 18.111 3.272 -27.443 1.00 90.44 275 PHE A C 1
ATOM 2255 O O . PHE A 1 275 ? 18.002 4.343 -26.840 1.00 90.44 275 PHE A O 1
ATOM 2262 N N . VAL A 1 276 ? 19.112 2.422 -27.195 1.00 91.31 276 VAL A N 1
ATOM 2263 C CA . VAL A 1 276 ? 20.154 2.685 -26.193 1.00 91.31 276 VAL A CA 1
ATOM 2264 C C . VAL A 1 276 ? 21.005 3.891 -26.588 1.00 91.31 276 VAL A C 1
ATOM 2266 O O . VAL A 1 276 ? 21.274 4.744 -25.739 1.00 91.31 276 VAL A O 1
ATOM 2269 N N . LEU A 1 277 ? 21.384 3.994 -27.864 1.00 91.94 277 LEU A N 1
ATOM 2270 C CA . LEU A 1 277 ? 22.158 5.124 -28.379 1.00 91.94 277 LEU A CA 1
ATOM 2271 C C . LEU A 1 277 ? 21.384 6.438 -28.271 1.00 91.94 277 LEU A C 1
ATOM 2273 O O . LEU A 1 277 ? 21.939 7.429 -27.798 1.00 91.94 277 LEU A O 1
ATOM 2277 N N . ILE A 1 278 ? 20.094 6.438 -28.622 1.00 90.06 278 ILE A N 1
ATOM 2278 C CA . ILE A 1 278 ? 19.242 7.623 -28.492 1.00 90.06 278 ILE A CA 1
ATOM 2279 C C . ILE A 1 278 ? 19.206 8.077 -27.034 1.00 90.06 278 ILE A C 1
ATOM 2281 O O . ILE A 1 278 ? 19.486 9.244 -26.768 1.00 90.06 278 ILE A O 1
ATOM 2285 N N . ILE A 1 279 ? 18.932 7.183 -26.077 1.00 89.38 279 ILE A N 1
ATOM 2286 C CA . ILE A 1 279 ? 18.924 7.544 -24.647 1.00 89.38 279 ILE A CA 1
ATOM 2287 C C . ILE A 1 279 ? 20.271 8.133 -24.221 1.00 89.38 279 ILE A C 1
ATOM 2289 O O . ILE A 1 279 ? 20.308 9.159 -23.540 1.00 89.38 279 ILE A O 1
ATOM 2293 N N . ALA A 1 280 ? 21.373 7.490 -24.602 1.00 88.94 280 ALA A N 1
ATOM 2294 C CA . ALA A 1 280 ? 22.696 7.871 -24.134 1.00 88.94 280 ALA A CA 1
ATOM 2295 C C . ALA A 1 280 ? 23.186 9.203 -24.716 1.00 88.94 280 ALA A C 1
ATOM 2297 O O . ALA A 1 280 ? 23.768 9.997 -23.977 1.00 88.94 280 ALA A O 1
ATOM 2298 N N . TYR A 1 281 ? 22.938 9.460 -26.002 1.00 87.88 281 TYR A N 1
ATOM 2299 C CA . TYR A 1 281 ? 23.419 10.663 -26.683 1.00 87.88 281 TYR A CA 1
ATOM 2300 C C . TYR A 1 281 ? 22.474 11.863 -26.558 1.00 87.88 281 TYR A C 1
ATOM 2302 O O . TYR A 1 281 ? 22.944 12.997 -26.509 1.00 87.88 281 TYR A O 1
ATOM 2310 N N . SER A 1 282 ? 21.159 11.645 -26.455 1.00 85.69 282 SER A N 1
ATOM 2311 C CA . SER A 1 282 ? 20.187 12.743 -26.303 1.00 85.69 282 SER A CA 1
ATOM 2312 C C . SER A 1 282 ? 19.865 13.085 -24.845 1.00 85.69 282 SER A C 1
ATOM 2314 O O . SER A 1 282 ? 19.370 14.175 -24.557 1.00 85.69 282 SER A O 1
ATOM 2316 N N . GLY A 1 283 ? 20.094 12.153 -23.912 1.00 83.75 283 GLY A N 1
ATOM 2317 C CA . GLY A 1 283 ? 19.650 12.283 -22.523 1.00 83.75 283 GLY A CA 1
ATOM 2318 C C . GLY A 1 283 ? 18.127 12.215 -22.341 1.00 83.75 283 GLY A C 1
ATOM 2319 O O . GLY A 1 283 ? 17.629 12.553 -21.263 1.00 83.75 283 GLY A O 1
ATOM 2320 N N . MET A 1 284 ? 17.380 11.797 -23.369 1.00 85.25 284 MET A N 1
ATOM 2321 C CA . MET A 1 284 ? 15.932 11.601 -23.298 1.00 85.25 284 MET A CA 1
ATOM 2322 C C . MET A 1 284 ? 15.559 10.514 -22.283 1.00 85.25 284 MET A C 1
ATOM 2324 O O . MET A 1 284 ? 16.274 9.531 -22.066 1.00 85.25 284 MET A O 1
ATOM 2328 N N . ARG A 1 285 ? 14.395 10.671 -21.651 1.00 82.38 285 ARG A N 1
ATOM 2329 C CA . ARG A 1 285 ? 13.828 9.653 -20.759 1.00 82.38 285 ARG A CA 1
ATOM 2330 C C . ARG A 1 285 ? 13.364 8.452 -21.574 1.00 82.38 285 ARG A C 1
ATOM 2332 O O . ARG A 1 285 ? 12.869 8.602 -22.683 1.00 82.38 285 ARG A O 1
ATOM 2339 N N . HIS A 1 286 ? 13.383 7.269 -20.961 1.00 83.50 286 HIS A N 1
ATOM 2340 C CA . HIS A 1 286 ? 12.865 6.034 -21.563 1.00 83.50 286 HIS A CA 1
ATOM 2341 C C . HIS A 1 286 ? 11.485 6.215 -22.224 1.00 83.50 286 HIS A C 1
ATOM 2343 O O . HIS A 1 286 ? 11.272 5.770 -23.344 1.00 83.50 286 HIS A O 1
ATOM 2349 N N . SER A 1 287 ? 10.540 6.878 -21.546 1.00 81.25 287 SER A N 1
ATOM 2350 C CA . SER A 1 287 ? 9.193 7.114 -22.084 1.00 81.25 287 SER A CA 1
ATOM 2351 C C . SER A 1 287 ? 9.170 8.053 -23.290 1.00 81.25 287 SER A C 1
ATOM 2353 O O . SER A 1 287 ? 8.309 7.896 -24.142 1.00 81.25 287 SER A O 1
ATOM 2355 N N . GLU A 1 288 ? 10.088 9.019 -23.355 1.00 84.38 288 GLU A N 1
ATOM 2356 C CA . GLU A 1 288 ? 10.196 9.964 -24.473 1.00 84.38 288 GLU A CA 1
ATOM 2357 C C . GLU A 1 288 ? 10.741 9.246 -25.712 1.00 84.38 288 GLU A C 1
ATOM 2359 O O . GLU A 1 288 ? 10.180 9.390 -26.790 1.00 84.38 288 GLU A O 1
ATOM 2364 N N . VAL A 1 289 ? 11.764 8.397 -25.547 1.00 87.06 289 VAL A N 1
ATOM 2365 C CA . VAL A 1 289 ? 12.327 7.604 -26.656 1.00 87.06 289 VAL A CA 1
ATOM 2366 C C . VAL A 1 289 ? 11.330 6.566 -27.179 1.00 87.06 289 VAL A C 1
ATOM 2368 O O . VAL A 1 289 ? 11.221 6.378 -28.383 1.00 87.06 289 VAL A O 1
ATOM 2371 N N . MET A 1 290 ? 10.551 5.924 -26.300 1.00 84.44 290 MET A N 1
ATOM 2372 C CA . MET A 1 290 ? 9.509 4.970 -26.719 1.00 84.44 290 MET A CA 1
ATOM 2373 C C . MET A 1 290 ? 8.353 5.618 -27.495 1.00 84.44 290 MET A C 1
ATOM 2375 O O . MET A 1 290 ? 7.628 4.904 -28.179 1.00 84.44 290 MET A O 1
ATOM 2379 N N . ALA A 1 291 ? 8.160 6.932 -27.359 1.00 85.56 291 ALA A N 1
ATOM 2380 C CA . ALA A 1 291 ? 7.102 7.684 -28.032 1.00 85.56 291 ALA A CA 1
ATOM 2381 C C . ALA A 1 291 ? 7.580 8.385 -29.315 1.00 85.56 291 ALA A C 1
ATOM 2383 O O . ALA A 1 291 ? 6.827 9.167 -29.894 1.00 85.56 291 ALA A O 1
ATOM 2384 N N . LEU A 1 292 ? 8.827 8.147 -29.735 1.00 85.06 292 LEU A N 1
ATOM 2385 C CA . LEU A 1 292 ? 9.322 8.638 -31.013 1.00 85.06 292 LEU A CA 1
ATOM 2386 C C . LEU A 1 292 ? 8.569 7.946 -32.151 1.00 85.06 292 LEU A C 1
ATOM 2388 O O . LEU A 1 292 ? 8.499 6.719 -32.207 1.00 85.06 292 LEU A O 1
ATOM 2392 N N . GLU A 1 293 ? 8.016 8.757 -33.044 1.00 82.81 293 GLU A N 1
ATOM 2393 C CA . GLU A 1 293 ? 7.356 8.306 -34.266 1.00 82.81 293 GLU A CA 1
ATOM 2394 C C . GLU A 1 293 ? 8.377 8.114 -35.396 1.00 82.81 293 GLU A C 1
ATOM 2396 O O . GLU A 1 293 ? 9.479 8.689 -35.375 1.00 82.81 293 GLU A O 1
ATOM 2401 N N . ASP A 1 294 ? 7.991 7.329 -36.403 1.00 72.00 294 ASP A N 1
ATOM 2402 C CA . ASP A 1 294 ? 8.740 7.199 -37.650 1.00 72.00 294 ASP A CA 1
ATOM 2403 C C . ASP A 1 294 ? 8.819 8.593 -38.313 1.00 72.00 294 ASP A C 1
ATOM 2405 O O . ASP A 1 294 ? 7.807 9.279 -38.451 1.00 72.00 294 ASP A O 1
ATOM 2409 N N . ASN A 1 295 ? 10.027 9.043 -38.685 1.00 75.69 295 ASN A N 1
ATOM 2410 C CA . ASN A 1 295 ? 10.374 10.418 -39.122 1.00 75.69 295 ASN A CA 1
ATOM 2411 C C . ASN A 1 295 ? 10.586 11.472 -38.017 1.00 75.69 295 ASN A C 1
ATOM 2413 O O . ASN A 1 295 ? 10.609 12.676 -38.282 1.00 75.69 295 ASN A O 1
ATOM 2417 N N . SER A 1 296 ? 10.808 11.052 -36.773 1.00 82.69 296 SER A N 1
ATOM 2418 C CA . SER A 1 296 ? 11.208 11.968 -35.692 1.00 82.69 296 SER A CA 1
ATOM 2419 C C . SER A 1 296 ? 12.619 12.558 -35.852 1.00 82.69 296 SER A C 1
ATOM 2421 O O . SER A 1 296 ? 12.920 13.581 -35.231 1.00 82.69 296 SER A O 1
ATOM 2423 N N . ALA A 1 297 ? 13.479 11.955 -36.678 1.00 84.88 297 ALA A N 1
ATOM 2424 C CA . ALA A 1 297 ? 14.841 12.416 -36.933 1.00 84.88 297 ALA A CA 1
ATOM 2425 C C . ALA A 1 297 ? 14.919 13.372 -38.134 1.00 84.88 297 ALA A C 1
ATOM 2427 O O . ALA A 1 297 ? 14.368 13.096 -39.196 1.00 84.88 297 ALA A O 1
ATOM 2428 N N . PHE A 1 298 ? 15.648 14.481 -37.988 1.00 85.38 298 PHE A N 1
ATOM 2429 C CA . PHE A 1 29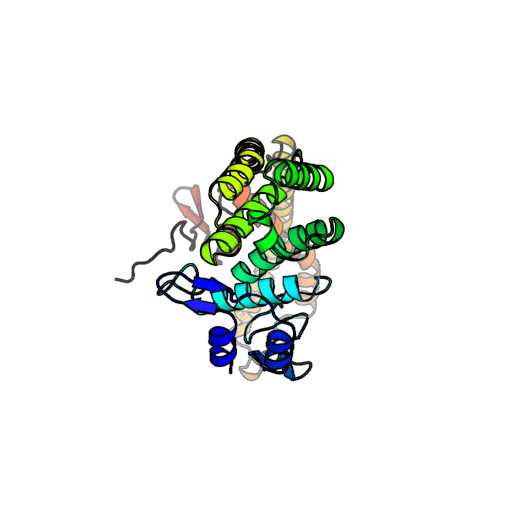8 ? 15.943 15.411 -39.083 1.00 85.38 298 PHE A CA 1
ATOM 2430 C C . PHE A 1 298 ? 17.338 16.020 -38.930 1.00 85.38 298 PHE A C 1
ATOM 2432 O O . PHE A 1 298 ? 17.870 16.101 -37.824 1.00 85.38 298 PHE A O 1
ATOM 2439 N N . SER A 1 299 ? 17.936 16.477 -40.029 1.00 87.00 299 SER A N 1
ATOM 2440 C CA . SER A 1 299 ? 19.234 17.155 -40.009 1.00 87.00 299 SER A CA 1
ATOM 2441 C C . SER A 1 299 ? 19.100 18.623 -40.412 1.00 87.00 299 SER A C 1
ATOM 2443 O O . SER A 1 299 ? 18.309 18.991 -41.281 1.00 87.00 299 SER A O 1
ATOM 2445 N N . ARG A 1 300 ? 19.867 19.498 -39.760 1.00 83.25 300 ARG A N 1
ATOM 2446 C CA . ARG A 1 300 ? 19.983 20.913 -40.133 1.00 83.25 300 ARG A CA 1
ATOM 2447 C C . ARG A 1 300 ? 21.434 21.343 -39.972 1.00 83.25 300 ARG A C 1
ATOM 2449 O O . ARG A 1 300 ? 21.964 21.323 -38.868 1.00 83.25 300 ARG A O 1
ATOM 2456 N N . GLY A 1 301 ? 22.082 21.710 -41.078 1.00 78.06 301 GLY A N 1
ATOM 2457 C CA . GLY A 1 301 ? 23.487 22.138 -41.069 1.00 78.06 301 GLY A CA 1
ATOM 2458 C C . GLY A 1 301 ? 24.464 21.053 -40.598 1.00 78.06 301 GLY A C 1
ATOM 2459 O O . GLY A 1 301 ? 25.415 21.367 -39.894 1.00 78.06 301 GLY A O 1
ATOM 2460 N N . GLY A 1 302 ? 24.202 19.781 -40.922 1.00 79.50 302 GLY A N 1
ATOM 2461 C CA . GLY A 1 302 ? 25.043 18.646 -40.510 1.00 79.50 302 GLY A CA 1
ATOM 2462 C C . GLY A 1 302 ? 24.838 18.176 -39.065 1.00 79.50 302 GLY A C 1
ATOM 2463 O O . GLY A 1 302 ? 25.447 17.193 -38.658 1.00 79.50 302 GLY A O 1
ATOM 2464 N N . VAL A 1 303 ? 23.964 18.835 -38.297 1.00 81.56 303 VAL A N 1
ATOM 2465 C CA . VAL A 1 303 ? 23.574 18.403 -36.949 1.00 81.56 303 VAL A CA 1
ATOM 2466 C C . VAL A 1 303 ? 22.258 17.636 -37.026 1.00 81.56 303 VAL A C 1
ATOM 2468 O O . VAL A 1 303 ? 21.298 18.112 -37.635 1.00 81.56 303 VAL A O 1
ATOM 2471 N N . PHE A 1 304 ? 22.219 16.457 -36.407 1.00 81.06 304 PHE A N 1
ATOM 2472 C CA . PHE A 1 304 ? 21.016 15.637 -36.288 1.00 81.06 304 PHE A CA 1
ATOM 2473 C C . PHE A 1 304 ? 20.202 16.038 -35.056 1.00 81.06 304 PHE A C 1
ATOM 2475 O O . PHE A 1 304 ? 20.742 16.253 -33.971 1.00 81.06 304 PHE A O 1
ATOM 2482 N N . TYR A 1 305 ? 18.889 16.114 -35.230 1.00 83.12 305 TYR A N 1
ATOM 2483 C CA . TYR A 1 305 ? 17.915 16.474 -34.211 1.00 83.12 305 TYR A CA 1
ATOM 2484 C C . TYR A 1 305 ? 16.821 15.410 -34.144 1.00 83.12 305 TYR A C 1
ATOM 2486 O O . TYR A 1 305 ? 16.444 14.830 -35.161 1.00 83.12 305 TYR A O 1
ATOM 2494 N N . LEU A 1 306 ? 16.281 15.197 -32.943 1.00 84.12 306 LEU A N 1
ATOM 2495 C CA . LEU A 1 306 ? 15.126 14.336 -32.701 1.00 84.12 306 LEU A CA 1
ATOM 2496 C C . LEU A 1 306 ? 13.959 15.184 -32.193 1.00 84.12 306 LEU A C 1
ATOM 2498 O O . LEU A 1 306 ? 14.099 15.941 -31.229 1.00 84.12 306 LEU A O 1
ATOM 2502 N N . ARG A 1 307 ? 12.796 15.058 -32.832 1.00 81.19 307 ARG A N 1
ATOM 2503 C CA . ARG A 1 307 ? 11.547 15.682 -32.391 1.00 81.19 307 ARG A CA 1
ATOM 2504 C C . ARG A 1 307 ? 10.811 14.734 -31.439 1.00 81.19 307 ARG A C 1
ATOM 2506 O O . ARG A 1 307 ? 10.377 13.664 -31.846 1.00 81.19 307 ARG A O 1
ATOM 2513 N N . SER A 1 308 ? 10.636 15.153 -30.185 1.00 74.88 308 SER A N 1
ATOM 2514 C CA . SER A 1 308 ? 9.804 14.453 -29.195 1.00 74.88 308 SER A CA 1
ATOM 2515 C C . SER A 1 308 ? 8.378 15.004 -29.199 1.00 74.88 30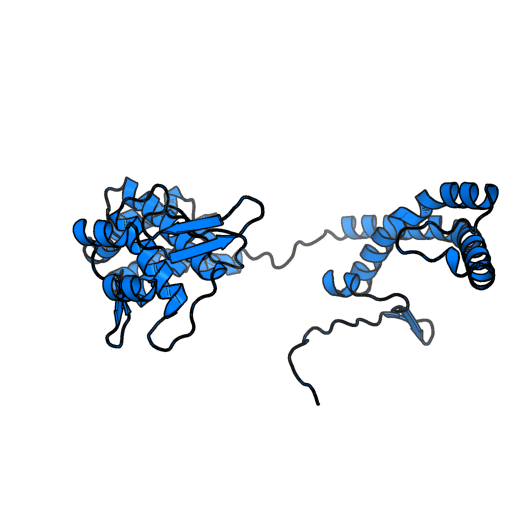8 SER A C 1
ATOM 2517 O O . SER A 1 308 ? 8.192 16.218 -29.115 1.00 74.88 308 SER A O 1
ATOM 2519 N N . SER A 1 309 ? 7.381 14.120 -29.248 1.00 68.31 309 SER A N 1
ATOM 2520 C CA . SER A 1 309 ? 5.952 14.449 -29.109 1.00 68.31 309 SER A CA 1
ATOM 2521 C C . SER A 1 309 ? 5.520 14.611 -27.642 1.00 68.31 309 SER A C 1
ATOM 2523 O O . SER A 1 309 ? 4.538 15.290 -27.346 1.00 68.31 309 SER A O 1
ATOM 2525 N N . LEU A 1 310 ? 6.277 14.036 -26.700 1.00 63.53 310 LEU A N 1
ATOM 2526 C CA . LEU A 1 310 ? 6.041 14.170 -25.263 1.00 63.53 310 LEU A CA 1
ATOM 2527 C C . LEU A 1 310 ? 6.831 15.359 -24.701 1.00 63.53 310 LEU A C 1
ATOM 2529 O O . LEU A 1 310 ? 8.064 15.364 -24.726 1.00 63.53 310 LEU A O 1
ATOM 2533 N N . SER A 1 311 ? 6.122 16.354 -24.158 1.00 54.62 311 SER A N 1
ATOM 2534 C CA . 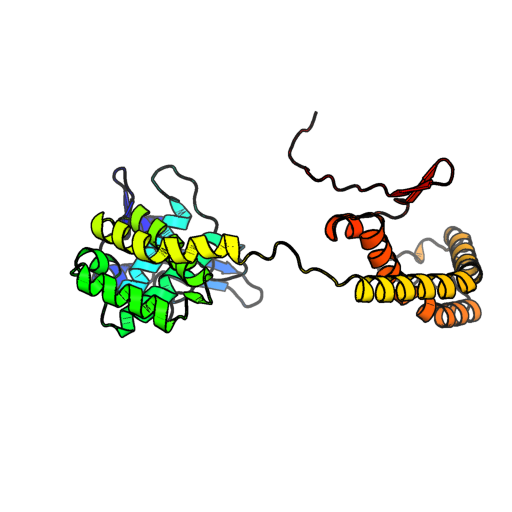SER A 1 311 ? 6.718 17.432 -23.362 1.00 54.62 311 SER A CA 1
ATOM 2535 C C . SER A 1 311 ? 6.707 17.062 -21.871 1.00 54.62 311 SER A C 1
ATOM 2537 O O . SER A 1 311 ? 5.858 16.301 -21.401 1.00 54.62 311 SER A O 1
ATOM 2539 N N . LYS A 1 312 ? 7.639 17.622 -21.086 1.00 51.00 312 LYS A N 1
ATOM 2540 C CA . LYS A 1 312 ? 7.720 17.421 -19.622 1.00 51.00 312 LYS A CA 1
ATOM 2541 C C . LYS A 1 312 ? 6.449 17.841 -18.864 1.00 51.00 312 LYS A C 1
ATOM 2543 O O . LYS A 1 312 ? 6.320 17.488 -17.692 1.00 51.00 312 LYS A O 1
ATOM 2548 N N . THR A 1 313 ? 5.547 18.575 -19.511 1.00 45.16 313 THR A N 1
ATOM 2549 C CA . THR A 1 313 ? 4.309 19.120 -18.956 1.00 45.16 313 THR A CA 1
ATOM 2550 C C . THR A 1 313 ? 3.200 19.035 -20.002 1.00 45.16 313 THR A C 1
ATOM 2552 O O . THR A 1 313 ? 2.856 20.028 -20.635 1.00 45.16 313 THR A O 1
ATOM 2555 N N . THR A 1 314 ? 2.586 17.866 -20.167 1.00 39.03 314 THR A N 1
ATOM 2556 C CA . THR A 1 314 ? 1.201 17.799 -20.656 1.00 39.03 314 THR A CA 1
ATOM 2557 C C . THR A 1 314 ? 0.260 18.033 -19.475 1.00 39.03 314 THR A C 1
ATOM 2559 O O . THR A 1 314 ? -0.418 17.139 -18.976 1.00 39.03 314 THR A O 1
ATOM 2562 N N . GLY A 1 315 ? 0.291 19.264 -18.969 1.00 36.72 315 GLY A N 1
ATOM 2563 C CA . GLY A 1 315 ? -0.769 19.836 -18.153 1.00 36.72 315 GLY A CA 1
ATOM 2564 C C . GLY A 1 315 ? -1.408 20.944 -18.977 1.00 36.72 315 GLY A C 1
ATOM 2565 O O . GLY A 1 315 ? -0.697 21.870 -19.339 1.00 36.72 315 GLY A O 1
ATOM 2566 N N . SER A 1 316 ? -2.690 20.761 -19.307 1.00 38.62 316 SER A N 1
ATOM 2567 C CA . SER A 1 316 ? -3.699 21.796 -19.588 1.00 38.62 316 SER A CA 1
ATOM 2568 C C . SER A 1 316 ? -3.228 23.087 -20.269 1.00 38.62 316 SER A C 1
ATOM 2570 O O . SER A 1 316 ? -2.631 23.929 -19.613 1.00 38.62 316 SER A O 1
ATOM 2572 N N . ASP A 1 317 ? -3.601 23.263 -21.537 1.00 27.72 317 ASP A N 1
ATOM 2573 C CA . ASP A 1 317 ? -4.472 24.375 -21.951 1.00 27.72 317 ASP A CA 1
ATOM 2574 C C . ASP A 1 317 ? -4.947 24.138 -23.398 1.00 27.72 317 ASP A C 1
ATOM 2576 O O . ASP A 1 317 ? -4.131 24.158 -24.322 1.00 27.72 317 ASP A O 1
ATOM 2580 N N . PRO A 1 318 ? -6.244 23.860 -23.626 1.00 34.47 318 PRO A N 1
ATOM 2581 C CA . PRO A 1 318 ? -6.853 24.077 -24.925 1.00 34.47 318 PRO A CA 1
ATOM 2582 C C . PRO A 1 318 ? -7.168 25.573 -25.058 1.00 34.47 318 PRO A C 1
ATOM 2584 O O . PRO A 1 318 ? -7.967 26.104 -24.288 1.00 34.47 318 PRO A O 1
ATOM 2587 N N . ASN A 1 319 ? -6.549 26.228 -26.037 1.00 34.00 319 ASN A N 1
ATOM 2588 C CA . ASN A 1 319 ? -7.197 27.338 -26.736 1.00 34.00 319 ASN A CA 1
ATOM 2589 C C . ASN A 1 319 ? -7.849 26.771 -27.992 1.00 34.00 319 ASN A C 1
ATOM 2591 O O . ASN A 1 319 ? -7.174 25.965 -28.674 1.00 34.00 319 ASN A O 1
#

Sequence (319 aa):
MIHDVLEEVLVIDGAIKLQPYSVEKYQRLASIVLWQVHRNTGAKVSCFRDDSWLRNGEKESITFHNASDEFKYELKALTLGMLTHGAGEGMLPVKWGTTKRIIRCSKRFILWLQKQNIRSLNQLDTLPLLRLRHLLAKYLTDMNASKHIHIAQEIASALYWWGKYSIVNKVEVIALFDELLSPLIARKAALRHKHAVIPTRIMKLILKECEKQLDVAEVYFERWQSIQNTLTDRVPALTPWHFKNGTFIDGLSTEEMEDLDELHPHFDTIRRYAFVLIIAYSGMRHSEVMALEDNSAFSRGGVFYLRSSLSKTTGSDPN

Radius of gyration: 30.46 Å; chains: 1; bounding box: 61×45×88 Å